Protein AF-0000000067897313 (afdb_homodimer)

Radius of gyration: 26.2 Å; Cα contacts (8 Å, |Δi|>4): 490; chains: 2; bounding box: 86×89×67 Å

pLDDT: mean 80.86, std 19.52, range [28.66, 98.62]

InterPro domains:
  IPR010345 Interleukin-17 family [PF06083] (48-126)
  IPR020440 Interleukin-17, chordata [PR01932] (50-62)
  IPR020440 Interleukin-17, chordata [PR01932] (69-78)
  IPR020440 Interleukin-17, chordata [PR01932] (111-125)
  IPR029034 Cystine-knot cytokine [G3DSA:2.10.90.10] (11-133)
  IPR029034 Cystine-knot cytokine [SSF57501] (34-128)

Solvent-accessible surface area (backbone atoms only — not comparable to full-atom values): 15482 Å² total; per-residue (Å²): 135,84,78,74,78,75,74,74,73,70,74,73,73,74,54,72,59,56,95,61,72,70,71,79,77,56,48,78,51,86,62,70,54,75,61,58,52,48,52,53,50,51,55,49,25,71,34,26,33,22,30,45,44,76,42,79,49,74,40,90,50,30,39,73,35,68,42,74,28,38,39,58,69,44,70,40,16,38,42,88,84,70,43,81,34,86,69,30,34,29,43,73,41,64,46,78,32,52,33,40,35,59,42,72,58,86,72,38,84,39,76,43,41,32,49,42,81,39,28,70,40,30,24,35,24,47,68,84,78,68,77,69,78,122,135,84,79,75,78,75,76,74,74,71,74,74,73,75,51,72,59,57,95,61,73,72,70,77,77,56,49,78,50,85,63,71,56,74,61,57,52,46,52,53,50,52,54,48,25,74,34,26,32,21,32,43,45,76,43,80,49,72,40,92,50,31,40,74,35,67,43,73,29,39,38,58,69,44,68,41,16,38,41,88,84,70,45,80,35,87,68,30,35,29,44,72,39,64,45,78,33,52,33,40,34,58,43,72,58,87,72,39,84,39,76,44,42,32,46,45,81,39,30,70,39,29,24,35,24,48,69,83,78,68,75,68,79,123

Foldseek 3Di:
DPPPPPPPPPPPPCLPPPLCPDDPDDDDDPDDDPVVVVVVLQVVLVQFQFHWDWDWDADSQKVVRTDTATDGPDQFGADPVGHTDPQKGKDFDKDKDWMWGWDDDDSDIDIDIDIDIGTDHIDIDGDDPPPPPD/DPPPPPPPPPPPPCLPPPLCVDDPDDDDDPDDDPVVVVVVLQVVLVQFQFHWDWDWDADSQKVVRTDTATDGPDQFGADPVGHTDPQKGKDFDKDKDWMWGWDDDDSDIDIDIDIDIGTDHIDIDGDDCPPPPD

Structure (mmCIF, N/CA/C/O backbone):
data_AF-0000000067897313-model_v1
#
loop_
_entity.id
_entity.type
_entity.pdbx_description
1 polymer Interleukin-17A-like
#
loop_
_atom_site.group_PDB
_atom_site.id
_atom_site.type_symbol
_atom_site.label_atom_id
_atom_site.label_alt_id
_atom_site.label_comp_id
_atom_site.label_asym_id
_atom_site.label_entity_id
_atom_site.label_seq_id
_atom_site.pdbx_PDB_ins_code
_atom_site.Cartn_x
_atom_site.Cartn_y
_atom_site.Cartn_z
_atom_site.occupancy
_atom_site.B_iso_or_equiv
_atom_site.auth_seq_id
_atom_site.auth_comp_id
_atom_site.auth_asym_id
_atom_site.auth_atom_id
_atom_site.pdbx_PDB_model_num
ATOM 1 N N . MET A 1 1 ? -47.469 51.688 16.516 1 30.09 1 MET A N 1
ATOM 2 C CA . MET A 1 1 ? -46.031 51.531 16.641 1 30.09 1 MET A CA 1
ATOM 3 C C . MET A 1 1 ? -45.562 50.25 15.961 1 30.09 1 MET A C 1
ATOM 5 O O . MET A 1 1 ? -45.906 49.156 16.406 1 30.09 1 MET A O 1
ATOM 9 N N . LEU A 1 2 ? -45.406 50.312 14.609 1 37.12 2 LEU A N 1
ATOM 10 C CA . LEU A 1 2 ? -45.094 49.219 13.711 1 37.12 2 LEU A CA 1
ATOM 11 C C . LEU A 1 2 ? -43.656 48.719 13.977 1 37.12 2 LEU A C 1
ATOM 13 O O . LEU A 1 2 ? -42.719 49.469 13.883 1 37.12 2 LEU A O 1
ATOM 17 N N . ILE A 1 3 ? 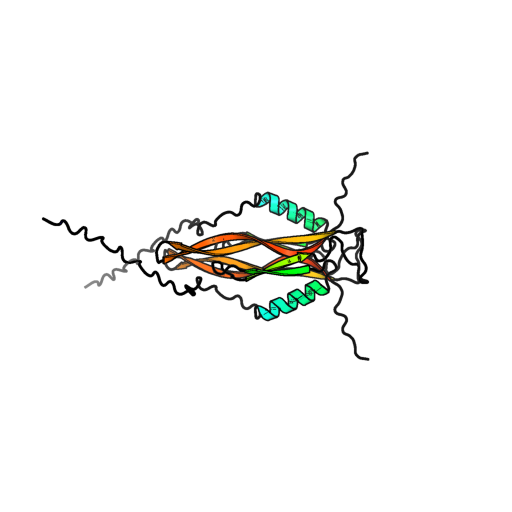-43.5 47.688 14.828 1 44.38 3 ILE A N 1
ATOM 18 C CA . ILE A 1 3 ? -42.219 47.031 15.109 1 44.38 3 ILE A CA 1
ATOM 19 C C . ILE A 1 3 ? -41.688 46.406 13.828 1 44.38 3 ILE A C 1
ATOM 21 O O . ILE A 1 3 ? -42.344 45.594 13.195 1 44.38 3 ILE A O 1
ATOM 25 N N . ALA A 1 4 ? -40.969 47.188 13.016 1 45.22 4 ALA A N 1
ATOM 26 C CA . ALA A 1 4 ? -40.25 46.594 11.898 1 45.22 4 ALA A CA 1
ATOM 27 C C . ALA A 1 4 ? -39.219 45.594 12.391 1 45.22 4 ALA A C 1
ATOM 29 O O . ALA A 1 4 ? -38.312 45.906 13.188 1 45.22 4 ALA A O 1
ATOM 30 N N . SER A 1 5 ? -39.625 44.312 12.484 1 44.78 5 SER A N 1
ATOM 31 C CA . SER A 1 5 ? -38.688 43.219 12.703 1 44.78 5 SER A CA 1
ATOM 32 C C . SER A 1 5 ? -37.562 43.219 11.656 1 44.78 5 SER A C 1
ATOM 34 O O . SER A 1 5 ? -37.844 43.125 10.461 1 44.78 5 SER A O 1
ATOM 36 N N . ALA A 1 6 ? -36.531 44.062 11.859 1 49.62 6 ALA A N 1
ATOM 37 C CA . ALA A 1 6 ? -35.312 43.938 11.031 1 49.62 6 ALA A CA 1
ATOM 38 C C . ALA A 1 6 ? -34.75 42.531 11.086 1 49.62 6 ALA A C 1
ATOM 40 O O . ALA A 1 6 ? -34.281 42.094 12.141 1 49.62 6 ALA A O 1
ATOM 41 N N . HIS A 1 7 ? -35.281 41.625 10.258 1 46.25 7 HIS A N 1
ATOM 42 C CA . HIS A 1 7 ? -34.562 40.375 10.086 1 46.25 7 HIS A CA 1
ATOM 43 C C . HIS A 1 7 ? -33.094 40.656 9.727 1 46.25 7 HIS A C 1
ATOM 45 O O . HIS A 1 7 ? -32.812 41.344 8.75 1 46.25 7 HIS A O 1
ATOM 51 N N . ALA A 1 8 ? -32.219 40.688 10.641 1 47.44 8 ALA A N 1
ATOM 52 C CA . ALA A 1 8 ? -30.781 40.688 10.375 1 47.44 8 ALA A CA 1
ATOM 53 C C . ALA A 1 8 ? -30.406 39.594 9.391 1 47.44 8 ALA A C 1
ATOM 55 O O . ALA A 1 8 ? -30.719 38.406 9.602 1 47.44 8 ALA A O 1
ATOM 56 N N . HIS A 1 9 ? -30.406 39.906 8.094 1 45.84 9 HIS A N 1
ATOM 57 C CA . HIS A 1 9 ? -29.797 38.969 7.145 1 45.84 9 HIS A CA 1
ATOM 58 C C . HIS A 1 9 ? -28.438 38.469 7.652 1 45.84 9 HIS A C 1
ATOM 60 O O . HIS A 1 9 ? -27.547 39.281 7.941 1 45.84 9 HIS A O 1
ATOM 66 N N . VAL A 1 10 ? -28.359 37.469 8.414 1 50.81 10 VAL A N 1
ATOM 67 C CA . VAL A 1 10 ? -27.062 36.812 8.609 1 50.81 10 VAL A CA 1
ATOM 68 C C . VAL A 1 10 ? -26.328 36.719 7.281 1 50.81 10 VAL A C 1
ATOM 70 O O . VAL A 1 10 ? -26.844 36.156 6.309 1 50.81 10 VAL A O 1
ATOM 73 N N . PRO A 1 11 ? -25.422 37.625 6.934 1 46.81 11 PRO A N 1
ATOM 74 C CA . PRO A 1 11 ? -24.672 37.469 5.688 1 46.81 11 PRO A CA 1
ATOM 75 C C . PRO A 1 11 ? -24.281 36 5.422 1 46.81 11 PRO A C 1
ATOM 77 O O . PRO A 1 11 ? -23.891 35.281 6.348 1 46.81 11 PRO A O 1
ATOM 80 N N . HIS A 1 12 ? -25 35.281 4.598 1 49.94 12 HIS A N 1
ATOM 81 C CA . HIS A 1 12 ? -24.438 34.062 4.059 1 49.94 12 HIS A CA 1
ATOM 82 C C . HIS A 1 12 ? -22.953 34.219 3.773 1 49.94 12 HIS A C 1
ATOM 84 O O . HIS A 1 12 ? -22.547 35.031 2.957 1 49.94 12 HIS A O 1
ATOM 90 N N . ARG A 1 13 ? -22.172 34.188 4.758 1 51.53 13 ARG A N 1
ATOM 91 C CA . ARG A 1 13 ? -20.734 34.219 4.453 1 51.53 13 ARG A CA 1
ATOM 92 C C . ARG A 1 13 ? -20.422 33.312 3.275 1 51.53 13 ARG A C 1
ATOM 94 O O . ARG A 1 13 ? -20.719 32.094 3.314 1 51.53 13 ARG A O 1
ATOM 101 N N . ASP A 1 14 ? -20.625 33.719 1.999 1 54.53 14 ASP A N 1
ATOM 102 C CA . ASP A 1 14 ? -20.172 33.031 0.792 1 54.53 14 ASP A CA 1
ATOM 103 C C . ASP A 1 14 ? -18.781 32.438 0.993 1 54.53 14 ASP A C 1
ATOM 105 O O . ASP A 1 14 ? -17.766 33.156 0.898 1 54.53 14 ASP A O 1
ATOM 109 N N . CYS A 1 15 ? -18.766 31.531 1.824 1 63.56 15 CYS A N 1
ATOM 110 C CA . CYS A 1 15 ? -17.453 30.891 1.973 1 63.56 15 CYS A CA 1
ATOM 111 C C . CYS A 1 15 ? -16.906 30.453 0.622 1 63.56 15 CYS A C 1
ATOM 113 O O . CYS A 1 15 ? -17.484 29.562 -0.025 1 63.56 15 CYS A O 1
ATOM 115 N N . LYS A 1 16 ? -16.781 31.297 -0.349 1 55.66 16 LYS A N 1
ATOM 116 C CA . LYS A 1 16 ? -16.25 30.812 -1.615 1 55.66 16 LYS A CA 1
ATOM 117 C C . LYS A 1 16 ? -14.945 30.047 -1.399 1 55.66 16 LYS A C 1
ATOM 119 O O . LYS A 1 16 ? -13.891 30.656 -1.194 1 55.66 16 LYS A O 1
ATOM 124 N N . LEU A 1 17 ? -15.047 28.938 -0.656 1 55.22 17 LEU A N 1
ATOM 125 C CA . LEU A 1 17 ? -13.797 28.203 -0.75 1 55.22 17 LEU A CA 1
ATOM 126 C C . LEU A 1 17 ? -13.445 27.906 -2.205 1 55.22 17 LEU A C 1
ATOM 128 O O . LEU A 1 17 ? -14.305 27.484 -2.982 1 55.22 17 LEU A O 1
ATOM 132 N N . PRO A 1 18 ? -12.461 28.406 -2.729 1 46.75 18 PRO A N 1
ATOM 133 C CA . PRO A 1 18 ? -12.18 27.922 -4.082 1 46.75 18 PRO A CA 1
ATOM 134 C C . PRO A 1 18 ? -12.203 26.406 -4.172 1 46.75 18 PRO A C 1
ATOM 136 O O . PRO A 1 18 ? -11.859 25.719 -3.205 1 46.75 18 PRO A O 1
ATOM 139 N N . LEU A 1 19 ? -13.203 25.828 -4.863 1 49.59 19 LEU A N 1
ATOM 140 C CA . LEU A 1 19 ? -13.18 24.406 -5.203 1 49.59 19 LEU A CA 1
ATOM 141 C C . LEU A 1 19 ? -11.773 23.828 -5.039 1 49.59 19 LEU A C 1
ATOM 143 O O . LEU A 1 19 ? -11.609 22.625 -4.871 1 49.59 19 LEU A O 1
ATOM 147 N N . ASP A 1 20 ? -10.875 24.766 -5.234 1 48 20 ASP A N 1
ATOM 148 C CA . ASP A 1 20 ? -9.484 24.328 -5.266 1 48 20 ASP A CA 1
ATOM 149 C C . ASP A 1 20 ? -8.836 24.453 -3.889 1 48 20 ASP A C 1
ATOM 151 O O . ASP A 1 20 ? -7.617 24.578 -3.779 1 48 20 ASP A O 1
ATOM 155 N N . ALA A 1 21 ? -9.531 24.828 -2.801 1 57.78 21 ALA A N 1
ATOM 156 C CA . ALA A 1 21 ? -8.727 24.906 -1.585 1 57.78 21 ALA A CA 1
ATOM 157 C C . ALA A 1 21 ? -7.781 23.703 -1.476 1 57.78 21 ALA A C 1
ATOM 159 O O . ALA A 1 21 ? -8.219 22.562 -1.479 1 57.78 21 ALA A O 1
ATOM 160 N N . ASP A 1 22 ? -6.449 23.875 -1.958 1 71.38 22 ASP A N 1
ATOM 161 C CA . ASP A 1 22 ? -5.371 22.953 -2.311 1 71.38 22 ASP A CA 1
ATOM 162 C C . ASP A 1 22 ? -4.879 22.188 -1.084 1 71.38 22 ASP A C 1
ATOM 164 O O . ASP A 1 22 ? -4.91 22.719 0.033 1 71.38 22 ASP A O 1
ATOM 168 N N . PHE A 1 23 ? -4.973 20.922 -0.993 1 81.19 23 PHE A N 1
ATOM 169 C CA . PHE A 1 23 ? -4.254 20.094 -0.036 1 81.19 23 PHE A CA 1
ATOM 170 C C . PHE A 1 23 ? -2.824 20.594 0.148 1 81.19 23 PHE A C 1
ATOM 172 O O . PHE A 1 23 ? -2.252 21.203 -0.757 1 81.19 23 PHE A O 1
ATOM 179 N N . PRO A 1 24 ? -2.426 20.5 1.445 1 80.38 24 PRO A N 1
ATOM 180 C CA . PRO A 1 24 ? -1.021 20.875 1.636 1 80.38 24 PRO A CA 1
ATOM 181 C C . PRO A 1 24 ? -0.097 20.25 0.596 1 80.38 24 PRO A C 1
ATOM 183 O O . PRO A 1 24 ? -0.403 19.172 0.058 1 80.38 24 PRO A O 1
ATOM 186 N N . PRO A 1 25 ? 0.941 21.047 0.273 1 77.5 25 PRO A N 1
ATOM 187 C CA . PRO A 1 25 ? 1.862 20.5 -0.729 1 77.5 25 PRO A CA 1
ATOM 188 C C . PRO A 1 25 ? 2.531 19.203 -0.274 1 77.5 25 PRO A C 1
ATOM 190 O O . PRO A 1 25 ? 2.896 19.062 0.896 1 77.5 25 PRO A O 1
ATOM 193 N N . VAL A 1 26 ? 2.451 18.25 -0.981 1 75.19 26 VAL A N 1
ATOM 194 C CA . VAL A 1 26 ? 3.158 16.984 -0.758 1 75.19 26 VAL A CA 1
ATOM 195 C C . VAL A 1 26 ? 4.504 17.016 -1.48 1 75.19 26 VAL A C 1
ATOM 197 O O . VAL A 1 26 ? 4.594 17.469 -2.621 1 75.19 26 VAL A O 1
ATOM 200 N N . VAL A 1 27 ? 5.473 16.719 -0.748 1 67.88 27 VAL A N 1
ATOM 201 C CA . VAL A 1 27 ? 6.77 16.578 -1.403 1 67.88 27 VAL A CA 1
ATOM 202 C C . VAL A 1 27 ? 6.75 15.375 -2.348 1 67.88 27 VAL A C 1
ATOM 204 O O . VAL A 1 27 ? 6.289 14.297 -1.975 1 67.88 27 VAL A O 1
ATOM 207 N N . LYS A 1 28 ? 6.969 15.695 -3.711 1 60.94 28 LYS A N 1
ATOM 208 C CA . LYS A 1 28 ? 6.883 14.68 -4.754 1 60.94 28 LYS A CA 1
ATOM 209 C C . LYS A 1 28 ? 8.07 13.719 -4.688 1 60.94 28 LYS A C 1
ATOM 211 O O . LYS A 1 28 ? 9.211 14.148 -4.523 1 60.94 28 LYS A O 1
ATOM 216 N N . ALA A 1 29 ? 7.785 12.445 -4.32 1 54.78 29 ALA A N 1
ATOM 217 C CA . ALA A 1 29 ? 8.828 11.445 -4.543 1 54.78 29 ALA A CA 1
ATOM 218 C C . ALA A 1 29 ? 9.156 11.312 -6.027 1 54.78 29 ALA A C 1
ATOM 220 O O . ALA A 1 29 ? 8.297 11.562 -6.883 1 54.78 29 ALA A O 1
ATOM 221 N N . SER A 1 30 ? 10.469 11.305 -6.375 1 53.56 30 SER A N 1
ATOM 222 C CA . SER A 1 30 ? 11.031 11.234 -7.719 1 53.56 30 SER A CA 1
ATOM 223 C C . SER A 1 30 ? 10.438 10.062 -8.5 1 53.56 30 SER A C 1
ATOM 225 O O . SER A 1 30 ? 10.914 9.734 -9.594 1 53.56 30 SER A O 1
ATOM 227 N N . MET A 1 31 ? 9.539 9.359 -7.926 1 50.75 31 MET A N 1
ATOM 228 C CA . MET A 1 31 ? 9.234 8.273 -8.844 1 50.75 31 MET A CA 1
ATOM 229 C C . MET A 1 31 ? 8.602 8.797 -10.125 1 50.75 31 MET A C 1
ATOM 231 O O . MET A 1 31 ? 8.141 9.945 -10.172 1 50.75 31 MET A O 1
ATOM 235 N N . GLY A 1 32 ? 8.672 8.141 -11.211 1 55.62 32 GLY A N 1
ATOM 236 C CA . GLY A 1 32 ? 8.141 8.461 -12.523 1 55.62 32 GLY A CA 1
ATOM 237 C C . GLY A 1 32 ? 6.762 9.094 -12.461 1 55.62 32 GLY A C 1
ATOM 238 O O . GLY A 1 32 ? 6.18 9.234 -11.383 1 55.62 32 GLY A O 1
ATOM 239 N N . SER A 1 33 ? 6.32 9.57 -13.547 1 63.41 33 SER A N 1
ATOM 240 C CA . SER A 1 33 ? 4.98 10.133 -13.68 1 63.41 33 SER A CA 1
ATOM 241 C C . SER A 1 33 ? 3.916 9.133 -13.234 1 63.41 33 SER A C 1
ATOM 243 O O . SER A 1 33 ? 4.109 7.922 -13.344 1 63.41 33 SER A O 1
ATOM 245 N N . SER A 1 34 ? 2.977 9.57 -12.391 1 69.94 34 SER A N 1
ATOM 246 C CA . SER A 1 34 ? 1.814 8.789 -11.984 1 69.94 34 SER A CA 1
ATOM 247 C C . SER A 1 34 ? 1.314 7.914 -13.133 1 69.94 34 SER A C 1
ATOM 249 O O . SER A 1 34 ? 0.921 6.766 -12.906 1 69.94 34 SER A O 1
ATOM 251 N N . GLY A 1 35 ? 1.605 8.422 -14.289 1 73.31 35 GLY A N 1
ATOM 252 C CA . GLY A 1 35 ? 1.147 7.676 -15.453 1 73.31 35 GLY A CA 1
ATOM 253 C C . GLY A 1 35 ? 2.014 6.473 -15.766 1 73.31 35 GLY A C 1
ATOM 254 O O . GLY A 1 35 ? 1.499 5.391 -16.062 1 73.31 35 GLY A O 1
ATOM 255 N N . GLN A 1 36 ? 3.252 6.695 -15.742 1 76.56 36 GLN A N 1
ATOM 256 C CA . GLN A 1 36 ? 4.184 5.605 -16.031 1 76.56 36 GLN A CA 1
ATOM 257 C C . GLN A 1 36 ? 4.059 4.492 -14.992 1 76.56 36 GLN A C 1
ATOM 259 O O . GLN A 1 36 ? 4.078 3.309 -15.336 1 76.56 36 GLN A O 1
ATOM 264 N N . ILE A 1 37 ? 3.783 4.918 -13.852 1 79.94 37 ILE A N 1
ATOM 265 C CA . ILE A 1 37 ? 3.654 3.943 -12.766 1 79.94 37 ILE A CA 1
ATOM 266 C C . ILE A 1 37 ? 2.393 3.109 -12.977 1 79.94 37 ILE A C 1
ATOM 268 O O . ILE A 1 37 ? 2.408 1.891 -12.781 1 79.94 37 ILE A O 1
ATOM 272 N N . ARG A 1 38 ? 1.476 3.791 -13.453 1 83.19 38 ARG A N 1
ATOM 273 C CA . ARG A 1 38 ? 0.21 3.096 -13.664 1 83.19 38 ARG A CA 1
ATOM 274 C C . ARG A 1 38 ? 0.328 2.076 -14.797 1 83.19 38 ARG A C 1
ATOM 276 O O . ARG A 1 38 ? -0.184 0.96 -14.688 1 83.19 38 ARG A O 1
ATOM 283 N N . SER A 1 39 ? 0.959 2.443 -15.836 1 85.75 39 SER A N 1
ATOM 284 C CA . SER A 1 39 ? 1.13 1.541 -16.969 1 85.75 39 SER A CA 1
ATOM 285 C C . SER A 1 39 ? 1.93 0.303 -16.578 1 85.75 39 SER A C 1
ATOM 287 O O . SER A 1 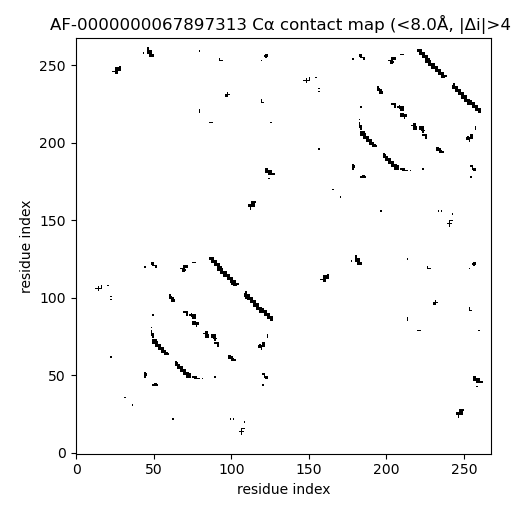39 ? 1.603 -0.811 -16.984 1 85.75 39 SER A O 1
ATOM 289 N N . LEU A 1 40 ? 2.92 0.486 -15.836 1 85.44 40 LEU A N 1
ATOM 290 C CA . LEU A 1 40 ? 3.754 -0.622 -15.383 1 85.44 40 LEU A CA 1
ATOM 291 C C . LEU A 1 40 ? 2.959 -1.569 -14.492 1 85.44 40 LEU A C 1
ATOM 293 O O . LEU A 1 40 ? 3.125 -2.789 -14.57 1 85.44 40 LEU A O 1
ATOM 297 N N . ARG A 1 41 ? 2.064 -0.955 -13.703 1 89.31 41 ARG A N 1
ATOM 298 C CA . ARG A 1 41 ? 1.24 -1.758 -12.805 1 89.31 41 ARG A CA 1
ATOM 299 C C . ARG A 1 41 ? 0.231 -2.592 -13.594 1 89.31 41 ARG A C 1
ATOM 301 O O . ARG A 1 41 ? -0.014 -3.752 -13.258 1 89.31 41 ARG A O 1
ATOM 308 N N . ILE A 1 42 ? -0.245 -1.964 -14.641 1 91.31 42 ILE A N 1
ATOM 309 C CA . ILE A 1 42 ? -1.211 -2.666 -15.484 1 91.31 42 ILE A CA 1
ATOM 310 C C . ILE A 1 42 ? -0.522 -3.82 -16.203 1 91.31 42 ILE A C 1
ATOM 312 O O . ILE A 1 42 ? -1.064 -4.926 -16.281 1 91.31 42 ILE A O 1
ATOM 316 N N . GLU A 1 43 ? 0.627 -3.586 -16.703 1 92.25 43 GLU A N 1
ATOM 317 C CA . GLU A 1 43 ? 1.391 -4.637 -17.359 1 92.25 43 GLU A CA 1
ATOM 318 C C . GLU A 1 43 ? 1.698 -5.785 -16.406 1 92.25 43 GLU A C 1
ATOM 320 O O . GLU A 1 43 ? 1.561 -6.957 -16.766 1 92.25 43 GLU A O 1
ATOM 325 N N . MET A 1 44 ? 2.039 -5.434 -15.25 1 93.94 44 MET A N 1
ATOM 326 C CA . MET A 1 44 ? 2.346 -6.441 -14.242 1 93.94 44 MET A CA 1
ATOM 327 C C . MET A 1 44 ? 1.111 -7.277 -13.914 1 93.94 44 MET A C 1
ATOM 329 O O . MET A 1 44 ? 1.194 -8.5 -13.828 1 93.94 44 MET A O 1
ATOM 333 N N . SER A 1 45 ? 0.002 -6.637 -13.75 1 97.06 45 SER A N 1
ATOM 334 C CA . SER A 1 45 ? -1.249 -7.32 -13.43 1 97.06 45 SER A CA 1
ATOM 335 C C . SER A 1 45 ? -1.601 -8.352 -14.5 1 97.06 45 SER A C 1
ATOM 337 O O . SER A 1 45 ? -2.012 -9.469 -14.18 1 97.06 45 SER A O 1
ATOM 339 N N . ASN A 1 46 ? -1.346 -7.996 -15.758 1 95.19 46 ASN A N 1
ATOM 340 C CA . ASN A 1 46 ? -1.745 -8.859 -16.859 1 95.19 46 ASN A CA 1
ATOM 341 C C . ASN A 1 46 ? -0.84 -10.086 -16.969 1 95.19 46 ASN A C 1
ATOM 343 O O . ASN A 1 46 ? -1.23 -11.102 -17.547 1 95.19 46 ASN A O 1
ATOM 347 N N . ARG A 1 47 ? 0.271 -9.984 -16.469 1 96.75 47 ARG A N 1
ATOM 348 C CA . ARG A 1 47 ? 1.218 -11.094 -16.531 1 96.75 47 ARG A CA 1
ATOM 349 C C . ARG A 1 47 ? 1.129 -11.953 -15.281 1 96.75 47 ARG A C 1
ATOM 351 O O . ARG A 1 47 ? 1.69 -13.055 -15.242 1 96.75 47 ARG A O 1
ATOM 358 N N . SER A 1 48 ? 0.497 -11.516 -14.25 1 98.19 48 SER A N 1
ATOM 359 C CA . SER A 1 48 ?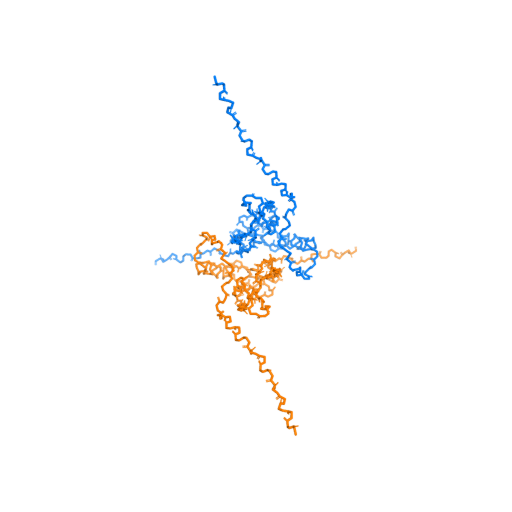 0.414 -12.219 -12.969 1 98.19 48 SER A CA 1
ATOM 360 C C . SER A 1 48 ? -0.397 -13.5 -13.094 1 98.19 48 SER A C 1
ATOM 362 O O . SER A 1 48 ? -1.337 -13.57 -13.891 1 98.19 48 SER A O 1
ATOM 364 N N . LEU A 1 49 ? -0.101 -14.484 -12.305 1 98.12 49 LEU A N 1
ATOM 365 C CA . LEU A 1 49 ? -0.926 -15.688 -12.195 1 98.12 49 LEU A CA 1
ATOM 366 C C . LEU A 1 49 ? -2.234 -15.383 -11.477 1 98.12 49 LEU A C 1
ATOM 368 O O . LEU A 1 49 ? -3.168 -16.188 -11.508 1 98.12 49 LEU A O 1
ATOM 372 N N . SER A 1 50 ? -2.281 -14.266 -10.805 1 98.38 50 SER A N 1
ATOM 373 C CA . SER A 1 50 ? -3.467 -13.719 -10.156 1 98.38 50 SER A CA 1
ATOM 374 C C . SER A 1 50 ? -3.77 -12.312 -10.656 1 98.38 50 SER A C 1
ATOM 376 O O . SER A 1 50 ? -3.645 -11.336 -9.906 1 98.38 50 SER A O 1
ATOM 378 N N . PRO A 1 51 ? -4.188 -12.219 -11.93 1 98.38 51 PRO A N 1
ATOM 379 C CA . PRO A 1 51 ? -4.41 -10.883 -12.484 1 98.38 51 PRO A CA 1
ATOM 380 C C . PRO A 1 51 ? -5.473 -10.094 -11.719 1 98.38 51 PRO A C 1
ATOM 382 O O . PRO A 1 51 ? -6.324 -10.688 -11.055 1 98.38 51 PRO A O 1
ATOM 385 N N . TRP A 1 52 ? -5.355 -8.758 -11.805 1 98.38 52 TRP A N 1
ATOM 386 C CA . TRP A 1 52 ? -6.332 -7.895 -11.148 1 98.38 52 TRP A CA 1
ATOM 387 C C . TRP A 1 52 ? -6.711 -6.719 -12.039 1 98.38 52 TRP A C 1
ATOM 389 O O . TRP A 1 52 ? -6.016 -6.426 -13.016 1 98.38 52 TRP A O 1
ATOM 399 N N . ASP A 1 53 ? -7.793 -6.148 -11.766 1 97.69 53 ASP A N 1
ATOM 400 C CA . ASP A 1 53 ? -8.266 -4.926 -12.414 1 97.69 53 ASP A CA 1
ATOM 401 C C . ASP A 1 53 ? -8.344 -3.775 -11.414 1 97.69 53 ASP A C 1
ATOM 403 O O . ASP A 1 53 ? -8.523 -3.996 -10.219 1 97.69 53 ASP A O 1
ATOM 407 N N . TYR A 1 54 ? -8.156 -2.547 -11.953 1 95.62 54 TYR A N 1
ATOM 408 C CA . TYR A 1 54 ? -8.219 -1.387 -11.07 1 95.62 54 TYR A CA 1
ATOM 409 C C . TYR A 1 54 ? -9.594 -0.732 -11.117 1 95.62 54 TYR A C 1
ATOM 411 O O . TYR A 1 54 ? -10.195 -0.62 -12.188 1 95.62 54 TYR A O 1
ATOM 419 N N . ILE A 1 55 ? -9.977 -0.388 -9.945 1 95.88 55 ILE A N 1
ATOM 420 C CA . ILE A 1 55 ? -11.148 0.468 -9.781 1 95.88 55 ILE A CA 1
ATOM 421 C C . ILE A 1 55 ? -10.727 1.807 -9.18 1 95.88 55 ILE A C 1
ATOM 423 O O . ILE A 1 55 ? -9.93 1.85 -8.242 1 95.88 55 ILE A O 1
ATOM 427 N N . ASN A 1 56 ? -11.25 2.846 -9.727 1 93.81 56 ASN A N 1
ATOM 428 C CA . ASN A 1 56 ? -10.93 4.176 -9.211 1 93.81 56 ASN A CA 1
ATOM 429 C C . ASN A 1 56 ? -11.828 4.551 -8.039 1 93.81 56 ASN A C 1
ATOM 431 O O . ASN A 1 56 ? -13.047 4.594 -8.172 1 93.81 56 ASN A O 1
ATOM 435 N N . ASP A 1 57 ? -11.266 4.699 -6.938 1 94.75 57 ASP A N 1
ATOM 436 C CA . ASP A 1 57 ? -11.945 5.297 -5.789 1 94.75 57 ASP A CA 1
ATOM 437 C C . ASP A 1 57 ? -11.68 6.801 -5.719 1 94.75 57 ASP A C 1
ATOM 439 O O . ASP A 1 57 ? -10.633 7.23 -5.242 1 94.75 57 ASP A O 1
ATOM 443 N N . GLU A 1 58 ? -12.68 7.625 -6.125 1 94.88 58 GLU A N 1
ATOM 444 C CA . GLU A 1 58 ? -12.492 9.07 -6.23 1 94.88 58 GLU A CA 1
ATOM 445 C C . GLU A 1 58 ? -13.219 9.805 -5.102 1 94.88 58 GLU A C 1
ATOM 447 O O . GLU A 1 58 ? -14.367 9.492 -4.793 1 94.88 58 GLU A O 1
ATOM 452 N N . ASP A 1 59 ? -12.594 10.672 -4.496 1 94.25 59 ASP A N 1
ATOM 453 C CA . ASP A 1 59 ? -13.102 11.555 -3.459 1 94.25 59 ASP A CA 1
ATOM 454 C C . ASP A 1 59 ? -12.414 12.922 -3.516 1 94.25 59 ASP A C 1
ATOM 456 O O . ASP A 1 59 ? -11.242 13.039 -3.154 1 94.25 59 ASP A O 1
ATOM 460 N N . ASN A 1 60 ? -13.094 13.914 -3.902 1 91.69 60 ASN A N 1
ATOM 461 C CA . ASN A 1 60 ? -12.508 15.234 -4.113 1 91.69 60 ASN A CA 1
ATOM 462 C C . ASN A 1 60 ? -12.125 15.898 -2.791 1 91.69 60 ASN A C 1
ATOM 464 O O . ASN A 1 60 ? -11.414 16.906 -2.779 1 91.69 60 ASN A O 1
ATOM 468 N N . ASN A 1 61 ? -12.602 15.375 -1.724 1 91 61 ASN A N 1
ATOM 469 C CA . ASN A 1 61 ? -12.258 15.93 -0.419 1 91 61 ASN A CA 1
ATOM 470 C C . ASN A 1 61 ? -11.133 15.148 0.245 1 91 61 ASN A C 1
ATOM 472 O O . ASN A 1 61 ? -10.875 15.305 1.44 1 91 61 ASN A O 1
ATOM 476 N N . ARG A 1 62 ? -10.516 14.359 -0.586 1 92.31 62 ARG A N 1
ATOM 477 C CA . ARG A 1 62 ? -9.445 13.516 -0.068 1 92.31 62 ARG A CA 1
ATOM 478 C C . ARG A 1 62 ? -8.18 13.672 -0.906 1 92.31 62 ARG A C 1
ATOM 480 O O . ARG A 1 62 ? -8.25 13.891 -2.117 1 92.31 62 ARG A O 1
ATOM 487 N N . TYR A 1 63 ? -7.062 13.602 -0.27 1 90.62 63 TYR A N 1
ATOM 488 C CA . TYR A 1 63 ? -5.789 13.461 -0.967 1 90.62 63 TYR A CA 1
ATOM 489 C C . TYR A 1 63 ? -5.117 12.141 -0.619 1 90.62 63 TYR A C 1
ATOM 491 O O . TYR A 1 63 ? -4.922 11.828 0.558 1 90.62 63 TYR A O 1
ATOM 499 N N . PRO A 1 64 ? -4.527 11.5 -1.586 1 91.25 64 PRO A N 1
ATOM 500 C CA . PRO A 1 64 ? -4.797 11.727 -3.008 1 91.25 64 PRO A CA 1
ATOM 501 C C . PRO A 1 64 ? -6.281 11.609 -3.352 1 91.25 64 PRO A C 1
ATOM 503 O O . PRO A 1 64 ? -7.004 10.828 -2.727 1 91.25 64 PRO A O 1
ATOM 506 N N . SER A 1 65 ? -6.719 12.242 -4.344 1 92.44 65 SER A N 1
ATOM 507 C CA . SER A 1 65 ? -8.141 12.266 -4.68 1 92.44 65 SER A CA 1
ATOM 508 C C . SER A 1 65 ? -8.555 11 -5.422 1 92.44 65 SER A C 1
ATOM 510 O O . SER A 1 65 ? -9.727 10.625 -5.418 1 92.44 65 SER A O 1
ATOM 512 N N . ILE A 1 66 ? -7.641 10.398 -6.137 1 92.69 66 ILE A N 1
ATOM 513 C CA . ILE A 1 66 ? -7.906 9.133 -6.82 1 92.69 66 ILE A CA 1
ATOM 514 C C . ILE A 1 66 ? -7.012 8.039 -6.242 1 92.69 66 ILE A C 1
ATOM 516 O O . ILE A 1 66 ? -5.789 8.188 -6.188 1 92.69 66 ILE A O 1
ATOM 520 N N . ILE A 1 67 ? -7.609 7.039 -5.719 1 93.5 67 ILE A N 1
ATOM 521 C CA . ILE A 1 67 ? -6.902 5.84 -5.281 1 93.5 67 ILE A CA 1
ATOM 522 C C . ILE A 1 67 ? -7.281 4.66 -6.172 1 93.5 67 ILE A C 1
ATOM 524 O O . ILE A 1 67 ? -8.461 4.344 -6.324 1 93.5 67 ILE A O 1
ATOM 528 N N . TYR A 1 68 ? -6.277 4.094 -6.781 1 93.75 68 TYR A N 1
ATOM 529 C CA . TYR A 1 68 ? -6.5 2.908 -7.602 1 93.75 68 TYR A CA 1
ATOM 530 C C . TYR A 1 68 ? -6.523 1.649 -6.742 1 93.75 68 TYR A C 1
ATOM 532 O O . TYR A 1 68 ? -5.508 1.28 -6.145 1 93.75 68 TYR A O 1
ATOM 540 N N . GLU A 1 69 ? -7.633 1.054 -6.688 1 96.25 69 GLU A N 1
ATOM 541 C CA . GLU A 1 69 ? -7.789 -0.175 -5.918 1 96.25 69 GLU A CA 1
ATOM 542 C C . GLU A 1 69 ? -7.82 -1.399 -6.828 1 96.25 69 GLU A C 1
ATOM 544 O O . GLU A 1 69 ? -8.539 -1.415 -7.828 1 96.25 69 GLU A O 1
ATOM 549 N N . ALA A 1 70 ? -7.066 -2.361 -6.445 1 97.88 70 ALA A N 1
ATOM 550 C CA . ALA A 1 70 ? -7.027 -3.604 -7.215 1 97.88 70 ALA A CA 1
ATOM 551 C C . ALA A 1 70 ? -8.188 -4.523 -6.832 1 97.88 70 ALA A C 1
ATOM 553 O O . ALA A 1 70 ? -8.57 -4.59 -5.66 1 97.88 70 ALA A O 1
ATOM 554 N N . LYS A 1 71 ? -8.75 -5.199 -7.812 1 98.44 71 LYS A N 1
ATOM 555 C CA . LYS A 1 71 ? -9.695 -6.301 -7.641 1 98.44 71 LYS A CA 1
ATOM 556 C C . LYS A 1 71 ? -9.211 -7.559 -8.352 1 98.44 71 LYS A C 1
ATOM 558 O O . LYS A 1 71 ? -8.992 -7.547 -9.57 1 98.44 71 LYS A O 1
ATOM 563 N N . CYS A 1 72 ? -9.078 -8.602 -7.535 1 98.56 72 CYS A N 1
ATOM 564 C CA . CYS A 1 72 ? -8.633 -9.844 -8.164 1 98.56 72 CYS A CA 1
ATOM 565 C C . CYS A 1 72 ? -9.625 -10.297 -9.227 1 98.56 72 CYS A C 1
ATOM 567 O O . CYS A 1 72 ? -10.82 -10.406 -8.961 1 98.56 72 CYS A O 1
ATOM 569 N N . ARG A 1 73 ? -9.141 -10.594 -10.375 1 98.06 73 ARG A N 1
ATOM 570 C CA . ARG A 1 73 ? -9.992 -10.883 -11.531 1 98.06 73 ARG A CA 1
ATOM 571 C C . ARG A 1 73 ? -10.711 -12.211 -11.359 1 98.06 73 ARG A C 1
ATOM 573 O O . ARG A 1 73 ? -11.859 -12.359 -11.773 1 98.06 73 ARG A O 1
ATOM 580 N N . HIS A 1 74 ? -10.07 -13.211 -10.742 1 97.38 74 HIS A N 1
ATOM 581 C CA . HIS A 1 74 ? -10.602 -14.555 -10.547 1 97.38 74 HIS A CA 1
ATOM 582 C C . HIS A 1 74 ? -10.516 -14.977 -9.086 1 97.38 74 HIS A C 1
ATOM 584 O O . HIS A 1 74 ? -9.734 -14.406 -8.312 1 97.38 74 HIS A O 1
ATOM 590 N N . ALA A 1 75 ? -11.328 -15.977 -8.727 1 96.81 75 ALA A N 1
ATOM 591 C CA . ALA A 1 75 ? -11.227 -16.578 -7.398 1 96.81 75 ALA A CA 1
ATOM 592 C C . ALA A 1 75 ? -10.023 -17.5 -7.309 1 96.81 75 ALA A C 1
ATOM 594 O O . ALA A 1 75 ? -9.453 -17.688 -6.23 1 96.81 75 ALA A O 1
ATOM 595 N N . GLY A 1 76 ? -9.688 -18.047 -8.531 1 97.06 76 GLY A N 1
ATOM 596 C CA . GLY A 1 76 ? -8.523 -18.906 -8.641 1 97.06 76 GLY A CA 1
ATOM 597 C C . GLY A 1 76 ? -7.359 -18.266 -9.359 1 97.06 76 GLY A C 1
ATOM 598 O O . GLY A 1 76 ? -7.355 -17.047 -9.586 1 97.06 76 GLY A O 1
ATOM 599 N N . CYS A 1 77 ? -6.363 -19.078 -9.562 1 98.06 77 CYS A N 1
ATOM 600 C CA . CYS A 1 77 ? -5.152 -18.578 -10.195 1 98.06 77 CYS A CA 1
ATOM 601 C C . CYS A 1 77 ? -4.883 -19.297 -11.508 1 98.06 77 CYS A C 1
ATOM 603 O O . CYS A 1 77 ? -5.426 -20.375 -11.75 1 98.06 77 CYS A O 1
ATOM 605 N N . LEU A 1 78 ? -4.09 -18.609 -12.273 1 96.19 78 LEU A N 1
ATOM 606 C CA . LEU A 1 78 ? -3.617 -19.203 -13.516 1 96.19 78 LEU A CA 1
ATOM 607 C C . LEU A 1 78 ? -2.309 -19.953 -13.305 1 96.19 78 LEU A C 1
ATOM 609 O O . LEU A 1 78 ? -1.591 -19.703 -12.336 1 96.19 78 LEU A O 1
ATOM 613 N N . ASP A 1 79 ? -2.078 -20.859 -14.203 1 91.5 79 ASP A N 1
ATOM 614 C CA . ASP A 1 79 ? -0.755 -21.469 -14.227 1 91.5 79 ASP A CA 1
ATOM 615 C C . ASP A 1 79 ? 0.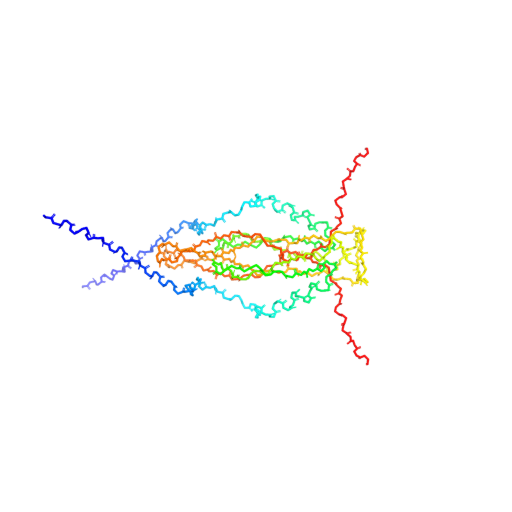127 -20.828 -15.297 1 91.5 79 ASP A C 1
ATOM 617 O O . ASP A 1 79 ? -0.261 -19.844 -15.922 1 91.5 79 ASP A O 1
ATOM 621 N N . SER A 1 80 ? 1.413 -21.328 -15.414 1 89.88 80 SER A N 1
ATOM 622 C CA . SER A 1 80 ? 2.387 -20.734 -16.328 1 89.88 80 SER A CA 1
ATOM 623 C C . SER A 1 80 ? 1.927 -20.828 -17.766 1 89.88 80 SER A C 1
ATOM 625 O O . SER A 1 80 ? 2.436 -20.109 -18.641 1 89.88 80 SER A O 1
ATOM 627 N N . GLN A 1 81 ? 0.976 -21.656 -18.031 1 88.75 81 GLN A N 1
ATOM 628 C CA . GLN A 1 81 ? 0.467 -21.844 -19.375 1 88.75 81 GLN A CA 1
ATOM 629 C C . GLN A 1 81 ? -0.782 -21 -19.625 1 88.75 81 GLN A C 1
ATOM 631 O O . GLN A 1 81 ? -1.296 -20.938 -20.734 1 88.75 81 GLN A O 1
ATOM 636 N N . GLY A 1 82 ? -1.284 -20.375 -18.594 1 90.38 82 GLY A N 1
ATOM 637 C CA . GLY A 1 82 ? -2.453 -19.516 -18.734 1 90.38 82 GLY A CA 1
ATOM 638 C C . GLY A 1 82 ? -3.752 -20.234 -18.406 1 90.38 82 GLY A C 1
ATOM 639 O O . GLY A 1 82 ? -4.836 -19.688 -18.625 1 90.38 82 GLY A O 1
ATOM 640 N N . ASN A 1 83 ? -3.637 -21.469 -17.844 1 93 83 ASN A N 1
ATOM 641 C CA . ASN A 1 83 ? -4.832 -22.203 -17.453 1 93 83 ASN A CA 1
ATOM 642 C C . ASN A 1 83 ? -5.164 -22.031 -15.984 1 93 83 ASN A C 1
ATOM 644 O O . ASN A 1 83 ? -4.266 -21.859 -15.156 1 93 83 ASN A O 1
ATOM 648 N N . MET A 1 84 ? -6.453 -22.188 -15.688 1 94.88 84 MET A N 1
ATOM 649 C CA . MET A 1 84 ? -6.887 -22.094 -14.297 1 94.88 84 MET A CA 1
ATOM 650 C C . MET A 1 84 ? -6.379 -23.281 -13.484 1 94.88 84 MET A C 1
ATOM 652 O O . MET A 1 84 ? -6.5 -24.422 -13.922 1 94.88 84 MET A O 1
ATOM 656 N N . ASP A 1 85 ? -5.758 -22.984 -12.391 1 92.25 85 ASP A N 1
ATOM 657 C CA . ASP A 1 85 ? -5.336 -24 -11.438 1 92.25 85 ASP A CA 1
ATOM 658 C C . ASP A 1 85 ? -6.273 -24.047 -10.234 1 92.25 85 ASP A C 1
ATOM 660 O O . ASP A 1 85 ? -6.266 -23.141 -9.398 1 92.25 85 ASP A O 1
ATOM 664 N N . PRO A 1 86 ? -6.988 -25.047 -10.047 1 90.25 86 PRO A N 1
ATOM 665 C CA . PRO A 1 86 ? -7.996 -25.109 -8.984 1 90.25 86 PRO A CA 1
ATOM 666 C C . PRO A 1 86 ? -7.383 -25.344 -7.605 1 90.25 86 PRO A C 1
ATOM 668 O O . PRO A 1 86 ? -8.094 -25.297 -6.598 1 90.25 86 PRO A O 1
ATOM 671 N N . ARG A 1 87 ? -6.168 -25.625 -7.5 1 93.5 87 ARG A N 1
ATOM 672 C CA . ARG A 1 87 ? -5.543 -25.984 -6.23 1 93.5 87 ARG A CA 1
ATOM 673 C C . ARG A 1 87 ? -5.117 -24.75 -5.457 1 93.5 87 ARG A C 1
ATOM 675 O O . ARG A 1 87 ? -4.727 -24.828 -4.293 1 93.5 87 ARG A O 1
ATOM 682 N N . VAL A 1 88 ? -5.082 -23.578 -6.137 1 96.19 88 VAL A N 1
ATOM 683 C CA . VAL A 1 88 ? -4.633 -22.344 -5.484 1 96.19 88 VAL A CA 1
ATOM 684 C C . VAL A 1 88 ? -5.715 -21.266 -5.602 1 96.19 88 VAL A C 1
ATOM 686 O O . VAL A 1 88 ? -6.574 -21.344 -6.48 1 96.19 88 VAL A O 1
ATOM 689 N N . ASN A 1 89 ? -5.688 -20.359 -4.648 1 97.12 89 ASN A N 1
ATOM 690 C CA . ASN A 1 89 ? -6.672 -19.281 -4.598 1 97.12 89 ASN A CA 1
ATOM 691 C C . ASN A 1 89 ? -6.023 -17.922 -4.824 1 97.12 89 ASN A C 1
ATOM 693 O O . ASN A 1 89 ? -4.891 -17.688 -4.398 1 97.12 89 ASN A O 1
ATOM 697 N N . SER A 1 90 ? -6.738 -17.062 -5.562 1 98.19 90 SER A N 1
ATOM 698 C CA . SER A 1 90 ? -6.34 -15.672 -5.703 1 98.19 90 SER A CA 1
ATOM 699 C C . SER A 1 90 ? -6.887 -14.82 -4.562 1 98.19 90 SER A C 1
ATOM 701 O O . SER A 1 90 ? -8.094 -14.805 -4.316 1 98.19 90 SER A O 1
ATOM 703 N N . ILE A 1 91 ? -5.988 -14.109 -3.854 1 97.94 91 ILE A N 1
ATOM 704 C CA . ILE A 1 91 ? -6.438 -13.289 -2.734 1 97.94 91 ILE A CA 1
ATOM 705 C C . ILE A 1 91 ? -5.816 -11.898 -2.832 1 97.94 91 ILE A C 1
ATOM 707 O O . ILE A 1 91 ? -4.754 -11.727 -3.436 1 97.94 91 ILE A O 1
ATOM 711 N N . PRO A 1 92 ? -6.43 -10.953 -2.301 1 97.88 92 PRO A N 1
ATOM 712 C CA . PRO A 1 92 ? -5.922 -9.578 -2.357 1 97.88 92 PRO A CA 1
ATOM 713 C C . PRO A 1 92 ? -4.742 -9.352 -1.417 1 97.88 92 PRO A C 1
ATOM 715 O O . PRO A 1 92 ? -4.699 -9.914 -0.32 1 97.88 92 PRO A O 1
ATOM 718 N N . ILE A 1 93 ? -3.818 -8.602 -1.853 1 96.94 93 ILE A N 1
ATOM 719 C CA . ILE A 1 93 ? -2.795 -7.992 -1.008 1 96.94 93 ILE A CA 1
ATOM 720 C C . ILE A 1 93 ? -3.191 -6.559 -0.665 1 96.94 93 ILE A C 1
ATOM 722 O O . ILE A 1 93 ? -3.33 -5.719 -1.556 1 96.94 93 ILE A O 1
ATOM 726 N N . SER A 1 94 ? -3.344 -6.312 0.625 1 94.75 94 SER A N 1
ATOM 727 C CA . SER A 1 94 ? -3.85 -5.008 1.042 1 94.75 94 SER A CA 1
ATOM 728 C C . SER A 1 94 ? -2.816 -4.25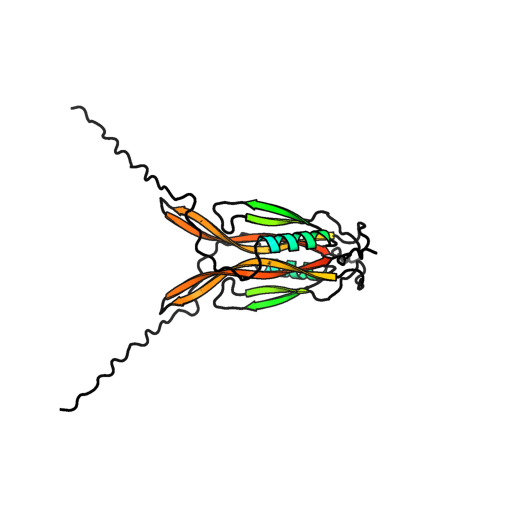4 1.871 1 94.75 94 SER A C 1
ATOM 730 O O . SER A 1 94 ? -1.884 -4.855 2.406 1 94.75 94 SER A O 1
ATOM 732 N N . GLN A 1 95 ? -3.01 -2.939 1.93 1 93.31 95 GLN A N 1
ATOM 733 C CA . GLN A 1 95 ? -2.129 -2.049 2.676 1 93.31 95 GLN A CA 1
ATOM 734 C C . GLN A 1 95 ? -2.902 -0.868 3.258 1 93.31 95 GLN A C 1
ATOM 736 O O . GLN A 1 95 ? -3.742 -0.274 2.58 1 93.31 95 GLN A O 1
ATOM 741 N N . GLU A 1 96 ? -2.566 -0.691 4.523 1 91.62 96 GLU A N 1
ATOM 742 C CA . GLU A 1 96 ? -3.09 0.535 5.117 1 91.62 96 GLU A CA 1
ATOM 743 C C . GLU A 1 96 ? -2.277 1.75 4.68 1 91.62 96 GLU A C 1
ATOM 745 O O . GLU A 1 96 ? -1.047 1.741 4.758 1 91.62 96 GLU A O 1
ATOM 750 N N . ILE A 1 97 ? -3.004 2.795 4.227 1 92.88 97 ILE A N 1
ATOM 751 C CA . ILE A 1 97 ? -2.314 4.012 3.816 1 92.88 97 ILE A CA 1
ATOM 752 C C . ILE A 1 97 ? -2.885 5.211 4.574 1 92.88 97 ILE A C 1
ATOM 754 O O . ILE A 1 97 ? -3.951 5.113 5.184 1 92.88 97 ILE A O 1
ATOM 758 N N . LEU A 1 98 ? -2.125 6.281 4.539 1 92.06 98 LEU A N 1
ATOM 759 C CA . LEU A 1 98 ? -2.629 7.559 5.035 1 92.06 98 LEU A CA 1
ATOM 760 C C . LEU A 1 98 ? -3.287 8.359 3.912 1 92.06 98 LEU A C 1
ATOM 762 O O . LEU A 1 98 ? -2.789 8.375 2.785 1 92.06 98 LEU A O 1
ATOM 766 N N . VAL A 1 99 ? -4.348 8.969 4.273 1 92.88 99 VAL A N 1
ATOM 767 C CA . VAL A 1 99 ? -4.984 9.938 3.391 1 92.88 99 VAL A CA 1
ATOM 768 C C . VAL A 1 99 ? -5.262 11.227 4.16 1 92.88 99 VAL A C 1
ATOM 770 O O . VAL A 1 99 ? -5.336 11.219 5.391 1 92.88 99 VAL A O 1
ATOM 773 N N . LEU A 1 100 ? -5.312 12.273 3.428 1 90.5 100 LEU A N 1
ATOM 774 C CA . LEU A 1 100 ? -5.68 13.57 3.992 1 90.5 100 LEU A CA 1
ATOM 775 C C . LEU A 1 100 ? -7.094 13.953 3.586 1 90.5 100 LEU A C 1
ATOM 777 O O . LEU A 1 100 ? -7.406 14.031 2.395 1 90.5 100 LEU A O 1
ATOM 781 N N . ARG A 1 101 ? -7.922 14.18 4.57 1 91 101 ARG A N 1
ATOM 782 C CA . ARG A 1 101 ? -9.297 14.586 4.301 1 91 101 ARG A CA 1
ATOM 783 C C . ARG A 1 101 ? -9.492 16.078 4.562 1 91 101 ARG A C 1
ATOM 785 O O . ARG A 1 101 ? -9 16.609 5.559 1 91 101 ARG A O 1
ATOM 792 N N . ARG A 1 102 ? -10.219 16.625 3.668 1 88.75 102 ARG A N 1
ATOM 793 C CA . ARG A 1 102 ? -10.562 18.031 3.805 1 88.75 102 ARG A CA 1
ATOM 794 C C . ARG A 1 102 ? -11.969 18.203 4.367 1 88.75 102 ARG A C 1
ATOM 796 O O . ARG A 1 102 ? -12.906 17.547 3.91 1 88.75 102 ARG A O 1
ATOM 803 N N . GLU A 1 103 ? -12.07 18.953 5.387 1 86.69 103 GLU A N 1
ATOM 804 C CA . GLU A 1 103 ? -13.336 19.328 5.992 1 86.69 103 GLU A CA 1
ATOM 805 C C . GLU A 1 103 ? -13.445 20.844 6.156 1 86.69 103 GLU A C 1
ATOM 807 O O . GLU A 1 103 ? -12.453 21.516 6.484 1 86.69 103 GLU A O 1
ATOM 812 N N . MET A 1 104 ? -14.664 21.281 5.859 1 82.88 104 MET A N 1
ATOM 813 C CA . MET A 1 104 ? -14.883 22.719 6.027 1 82.88 104 MET A CA 1
ATOM 814 C C . MET A 1 104 ? -15.453 23.031 7.406 1 82.88 104 MET A C 1
ATOM 816 O O . MET A 1 104 ? -16.469 22.438 7.812 1 82.88 104 MET A O 1
ATOM 820 N N . ILE A 1 105 ? -14.758 23.734 8.125 1 83.69 105 ILE A N 1
ATOM 821 C CA . ILE A 1 105 ? -15.25 24.281 9.383 1 83.69 105 ILE A CA 1
ATOM 822 C C . ILE A 1 105 ? -15.539 25.781 9.211 1 83.69 105 ILE A C 1
ATOM 824 O O . ILE A 1 105 ? -14.617 26.594 9.211 1 83.69 105 ILE A O 1
ATOM 828 N N . GLY A 1 106 ? -16.859 26.156 9.133 1 82.5 106 GLY A N 1
ATOM 829 C CA . GLY A 1 106 ? -17.172 27.5 8.664 1 82.5 106 GLY A CA 1
ATOM 830 C C . GLY A 1 106 ? -16.656 27.766 7.262 1 82.5 106 GLY A C 1
ATOM 831 O O . GLY A 1 106 ? -16.969 27.016 6.332 1 82.5 106 GLY A O 1
ATOM 832 N N . CYS A 1 107 ? -15.766 28.859 7.074 1 80.5 107 CYS A N 1
ATOM 833 C CA . CYS A 1 107 ? -15.234 29.203 5.762 1 80.5 107 CYS A CA 1
ATOM 834 C C . CYS A 1 107 ? -13.758 28.828 5.656 1 80.5 107 CYS A C 1
ATOM 836 O O . CYS A 1 107 ? -13.047 29.328 4.789 1 80.5 107 CYS A O 1
ATOM 838 N N . THR A 1 108 ? -13.336 27.875 6.602 1 81.94 108 THR A N 1
ATOM 839 C CA . THR A 1 108 ? -11.922 27.531 6.633 1 81.94 108 THR A CA 1
ATOM 840 C C . THR A 1 108 ? -11.734 26.031 6.418 1 81.94 108 THR A C 1
ATOM 842 O O . THR A 1 108 ? -12.398 25.219 7.07 1 81.94 108 THR A O 1
ATOM 845 N N . PRO A 1 109 ? -10.945 25.703 5.441 1 83.31 109 PRO A N 1
ATOM 846 C CA . PRO A 1 109 ? -10.664 24.281 5.262 1 83.31 109 PRO A CA 1
ATOM 847 C C . PRO A 1 109 ? -9.844 23.688 6.406 1 83.31 109 PRO A C 1
ATOM 849 O O . PRO A 1 109 ? -8.961 24.359 6.953 1 83.31 109 PRO A O 1
ATOM 852 N N . SER A 1 110 ? -10.211 22.547 6.848 1 84.44 110 SER A N 1
ATOM 853 C CA . SER A 1 110 ? -9.484 21.75 7.836 1 84.44 110 SER A CA 1
ATOM 854 C C . SER A 1 110 ? -9.109 20.391 7.277 1 84.44 110 SER A C 1
ATOM 856 O O . SER A 1 110 ? -9.836 19.828 6.445 1 84.44 110 SER A O 1
ATOM 858 N N . PHE A 1 111 ? -7.969 19.953 7.73 1 85.06 111 PHE A N 1
ATOM 859 C CA . PHE A 1 111 ? -7.48 18.672 7.203 1 85.06 111 PHE A CA 1
ATOM 860 C C . PHE A 1 111 ? -7.277 17.672 8.32 1 85.06 111 PHE A C 1
ATOM 862 O O . PHE A 1 111 ? -6.836 18.016 9.422 1 85.06 111 PHE A O 1
ATOM 869 N N . ARG A 1 112 ? -7.609 16.453 8.008 1 87.5 112 ARG A N 1
ATOM 870 C CA . ARG A 1 112 ? -7.457 15.359 8.953 1 87.5 112 ARG A CA 1
ATOM 871 C C . ARG A 1 112 ? -6.758 14.172 8.305 1 87.5 112 ARG A C 1
ATOM 873 O O . ARG A 1 112 ? -7.043 13.828 7.156 1 87.5 112 ARG A O 1
ATOM 880 N N . LEU A 1 113 ? -5.816 13.625 9.062 1 89.81 113 LEU A N 1
ATOM 881 C CA . LEU A 1 113 ? -5.156 12.406 8.617 1 89.81 113 LEU A CA 1
ATOM 882 C C . LEU A 1 113 ? -5.996 11.18 8.938 1 89.81 113 LEU A C 1
ATOM 884 O O . LEU A 1 113 ? -6.477 11.031 10.07 1 89.81 113 LEU A O 1
ATOM 888 N N . GLU A 1 114 ? -6.152 10.336 7.887 1 90.56 114 GLU A N 1
ATOM 889 C CA . GLU A 1 114 ? -6.941 9.117 8.055 1 90.56 114 GLU A CA 1
ATOM 890 C C . GLU A 1 114 ? -6.223 7.906 7.473 1 90.56 114 GLU A C 1
ATOM 892 O O . GLU A 1 114 ? -5.477 8.031 6.5 1 90.56 114 GLU A O 1
ATOM 897 N N . LYS A 1 115 ? -6.539 6.812 8.195 1 89.69 115 LYS A N 1
ATOM 898 C CA . LYS A 1 115 ? -6.051 5.547 7.664 1 89.69 115 LYS A CA 1
ATOM 899 C C . LYS A 1 115 ? -7.09 4.895 6.75 1 89.69 115 LYS A C 1
ATOM 901 O O . LYS A 1 115 ? -8.289 4.941 7.035 1 89.69 115 LYS A O 1
ATOM 906 N N . LYS A 1 116 ? -6.637 4.379 5.676 1 91.81 116 LYS A N 1
ATOM 907 C CA . LYS A 1 116 ? -7.5 3.674 4.734 1 91.81 116 LYS A CA 1
ATOM 908 C C . LYS A 1 116 ? -6.844 2.387 4.242 1 91.81 116 LYS A C 1
ATOM 910 O O . LYS A 1 116 ? -5.676 2.391 3.842 1 91.81 116 LYS A O 1
ATOM 915 N N . MET A 1 117 ? -7.656 1.302 4.305 1 91.94 117 MET A N 1
ATOM 916 C CA . MET A 1 117 ? -7.188 0.041 3.738 1 91.94 117 MET A CA 1
ATOM 917 C C . MET A 1 117 ? -7.441 -0.008 2.236 1 91.94 117 MET A C 1
ATOM 919 O O . MET A 1 117 ? -8.531 0.32 1.776 1 91.94 117 MET A O 1
ATOM 923 N N . ILE A 1 118 ? -6.383 -0.345 1.501 1 94.31 118 ILE A N 1
ATOM 924 C CA . ILE A 1 118 ? -6.574 -0.473 0.06 1 94.31 118 ILE A CA 1
ATOM 925 C C . ILE A 1 118 ? -5.988 -1.799 -0.422 1 94.31 118 ILE A C 1
ATOM 927 O O . ILE A 1 118 ? -5.012 -2.295 0.143 1 94.31 118 ILE A O 1
ATOM 931 N N . THR A 1 119 ? -6.594 -2.371 -1.458 1 97.06 119 THR A N 1
ATOM 932 C CA . THR A 1 119 ? -6.02 -3.514 -2.162 1 97.06 119 THR A CA 1
ATOM 933 C C . THR A 1 119 ? -5.031 -3.051 -3.229 1 97.06 119 THR A C 1
ATOM 935 O O . THR A 1 119 ? -5.363 -2.209 -4.066 1 97.06 119 THR A O 1
ATOM 938 N N . VAL A 1 120 ? -3.846 -3.588 -3.174 1 96.62 120 VAL A N 1
ATOM 939 C CA . VAL A 1 120 ? -2.773 -3.107 -4.043 1 96.62 120 VAL A CA 1
ATOM 940 C C . VAL A 1 120 ? -2.592 -4.066 -5.219 1 96.62 120 VAL A C 1
ATOM 942 O O . VAL A 1 120 ? -2.207 -3.648 -6.312 1 96.62 120 VAL A O 1
ATOM 945 N N . GLY A 1 121 ? -2.85 -5.301 -5.023 1 98.12 121 GLY A N 1
ATOM 946 C CA . GLY A 1 121 ? -2.729 -6.387 -5.98 1 98.12 121 GLY A CA 1
ATOM 947 C C . GLY A 1 121 ? -3.225 -7.715 -5.445 1 98.12 121 GLY A C 1
ATOM 948 O O . GLY A 1 121 ? -3.896 -7.762 -4.414 1 98.12 121 GLY A O 1
ATOM 949 N N . CYS A 1 122 ? -2.889 -8.711 -6.219 1 98.62 122 CYS A N 1
ATOM 950 C CA . CYS A 1 122 ? -3.336 -10.047 -5.832 1 98.62 122 CYS A CA 1
ATOM 951 C C . CYS A 1 122 ? -2.186 -11.039 -5.887 1 98.62 122 CYS A C 1
ATOM 953 O O . CYS A 1 122 ? -1.217 -10.836 -6.621 1 98.62 122 CYS A O 1
ATOM 955 N N . THR A 1 123 ? -2.291 -12.047 -5.125 1 98.5 123 THR A N 1
ATOM 956 C CA . THR A 1 123 ? -1.311 -13.125 -5.094 1 98.5 123 THR A CA 1
ATOM 957 C C . THR A 1 123 ? -2.002 -14.484 -5.008 1 98.5 123 THR A C 1
ATOM 959 O O . THR A 1 123 ? -3.16 -14.57 -4.594 1 98.5 123 THR A O 1
ATOM 962 N N . CYS A 1 124 ? -1.311 -15.5 -5.453 1 98.44 124 CYS A N 1
ATOM 963 C CA . CYS A 1 124 ? -1.835 -16.859 -5.367 1 98.44 124 CYS A CA 1
ATOM 964 C C . CYS A 1 124 ? -1.37 -17.547 -4.086 1 98.44 124 CYS A C 1
ATOM 966 O O . CYS A 1 124 ? -0.184 -17.516 -3.754 1 98.44 124 CYS A O 1
ATOM 968 N N . VAL A 1 125 ? -2.334 -18.203 -3.41 1 97.81 125 VAL A N 1
ATOM 969 C CA . VAL A 1 125 ? -1.98 -18.859 -2.156 1 97.81 125 VAL A CA 1
ATOM 970 C C . VAL A 1 125 ? -2.5 -20.297 -2.16 1 97.81 125 VAL A C 1
ATOM 972 O O . VAL A 1 125 ? -3.518 -20.594 -2.789 1 97.81 125 VAL A O 1
ATOM 975 N N . ARG A 1 126 ? -1.754 -21.125 -1.47 1 95.88 126 ARG A N 1
ATOM 976 C CA . ARG A 1 126 ? -2.242 -22.469 -1.205 1 95.88 126 ARG A CA 1
ATOM 977 C C . ARG A 1 126 ? -3.34 -22.453 -0.147 1 95.88 126 ARG A C 1
ATOM 979 O O . ARG A 1 126 ? -3.332 -21.609 0.753 1 95.88 126 ARG A O 1
ATOM 986 N N . PRO A 1 127 ? -4.293 -23.438 -0.26 1 91.38 127 PRO A N 1
ATOM 987 C CA . PRO A 1 127 ? -5.352 -23.484 0.748 1 91.38 127 PRO A CA 1
ATOM 988 C C . PRO A 1 127 ? -4.828 -23.812 2.145 1 91.38 127 PRO A C 1
ATOM 990 O O . PRO A 1 127 ? -3.762 -24.406 2.281 1 91.38 127 PRO A O 1
ATOM 993 N N . ILE A 1 128 ? -5.535 -23.266 3.199 1 82.94 128 ILE A N 1
ATOM 994 C CA . ILE A 1 128 ? -5.168 -23.531 4.586 1 82.94 128 ILE A CA 1
ATOM 995 C C . ILE A 1 128 ? -5.348 -25.016 4.891 1 82.94 128 ILE A C 1
ATOM 997 O O . ILE A 1 128 ? -6.414 -25.578 4.637 1 82.94 128 ILE A O 1
ATOM 1001 N N . VAL A 1 129 ? -4.25 -25.797 5.031 1 67.5 129 VAL A N 1
ATOM 1002 C CA . VAL A 1 129 ? -4.367 -27.203 5.367 1 67.5 129 VAL A CA 1
ATOM 1003 C C . VAL A 1 129 ? -4.914 -27.359 6.785 1 67.5 129 VAL A C 1
ATOM 1005 O O . VAL A 1 129 ? -4.395 -26.766 7.727 1 67.5 129 VAL A O 1
ATOM 1008 N N . HIS A 1 130 ? -6.184 -27.328 7.012 1 56.44 130 HIS A N 1
ATOM 1009 C CA . HIS A 1 130 ? -6.738 -27.688 8.312 1 56.44 130 HIS A CA 1
ATOM 1010 C C . HIS A 1 130 ? -6.391 -29.141 8.672 1 56.44 130 HIS A C 1
ATOM 1012 O O . HIS A 1 130 ? -6.613 -30.047 7.875 1 56.44 130 HIS A O 1
ATOM 1018 N N . ASN A 1 131 ? -5.191 -29.219 9.164 1 45.88 131 ASN A N 1
ATOM 1019 C CA . ASN A 1 131 ? -5.004 -30.562 9.688 1 45.88 131 ASN A CA 1
ATOM 1020 C C . ASN A 1 131 ? -6.277 -31.094 10.344 1 45.88 131 ASN A C 1
ATOM 1022 O O . ASN A 1 131 ? -6.762 -30.531 11.32 1 45.88 131 ASN A O 1
ATOM 1026 N 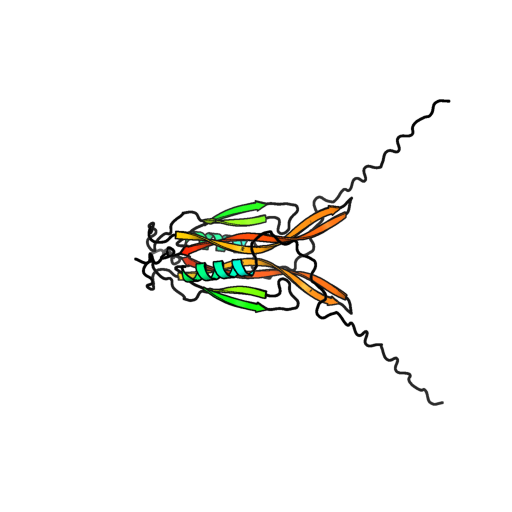N . LEU A 1 132 ? -7.195 -31.609 9.656 1 35.31 132 LEU A N 1
ATOM 1027 C CA . LEU A 1 132 ? -8.195 -32.469 10.289 1 35.31 132 LEU A CA 1
ATOM 1028 C C . LEU A 1 132 ? -7.523 -33.531 11.133 1 35.31 132 LEU A C 1
ATOM 1030 O O . LEU A 1 132 ? -6.664 -34.281 10.648 1 35.31 132 LEU A O 1
ATOM 1034 N N . ILE A 1 133 ? -7.18 -33.188 12.398 1 33.81 133 ILE A N 1
ATOM 1035 C CA . ILE A 1 133 ? -6.961 -34.312 13.297 1 33.81 133 ILE A CA 1
ATOM 1036 C C . ILE A 1 133 ? -7.957 -35.406 12.984 1 33.81 133 ILE A C 1
ATOM 1038 O O . ILE A 1 133 ? -9.172 -35.219 13.047 1 33.81 133 ILE A O 1
ATOM 1042 N N . GLU A 1 134 ? -7.531 -36.281 12.211 1 30.78 134 GLU A N 1
ATOM 1043 C CA . GLU A 1 134 ? -8.125 -37.594 12.508 1 30.78 134 GLU A CA 1
ATOM 1044 C C . GLU A 1 134 ? -7.887 -38 13.961 1 30.78 134 GLU A C 1
ATOM 1046 O O . GLU A 1 134 ? -6.824 -37.719 14.523 1 30.78 134 GLU A O 1
ATOM 1051 N N . MET B 1 1 ? 41.031 51.25 30.781 1 28.66 1 MET B N 1
ATOM 1052 C CA . MET B 1 1 ? 39.625 51.062 30.453 1 28.66 1 MET B CA 1
ATOM 1053 C C . MET B 1 1 ? 39.344 49.719 29.828 1 28.66 1 MET B C 1
ATOM 1055 O O . MET B 1 1 ? 39.75 49.469 28.672 1 28.66 1 MET B O 1
ATOM 1059 N N . LEU B 1 2 ? 39.406 48.625 30.625 1 36.97 2 LEU B N 1
ATOM 1060 C CA . LEU B 1 2 ? 39.281 47.219 30.25 1 36.97 2 LEU B CA 1
ATOM 1061 C C . LEU B 1 2 ? 37.906 46.938 29.672 1 36.97 2 LEU B C 1
ATOM 1063 O O . LEU B 1 2 ? 36.875 47.188 30.328 1 36.97 2 LEU B O 1
ATOM 1067 N N . ILE B 1 3 ? 37.719 46.969 28.359 1 43.72 3 ILE B N 1
ATOM 1068 C CA . ILE B 1 3 ? 36.5 46.656 27.625 1 43.72 3 ILE B CA 1
ATOM 1069 C C . ILE B 1 3 ? 36.125 45.188 27.891 1 43.72 3 ILE B C 1
ATOM 1071 O O . ILE B 1 3 ? 36.938 44.281 27.594 1 43.72 3 ILE B O 1
ATOM 1075 N N . ALA B 1 4 ? 35.438 44.875 28.969 1 45.22 4 ALA B N 1
ATOM 1076 C CA . ALA B 1 4 ? 34.875 43.531 29.172 1 45.22 4 ALA B CA 1
ATOM 1077 C C . ALA B 1 4 ? 33.906 43.188 28.047 1 45.22 4 ALA B C 1
ATOM 1079 O O . ALA B 1 4 ? 32.938 43.906 27.797 1 45.22 4 ALA B O 1
ATOM 1080 N N . SER B 1 5 ? 34.438 42.531 26.969 1 44.38 5 SER B N 1
ATOM 1081 C CA . SER B 1 5 ? 33.594 41.938 25.969 1 44.38 5 SER B CA 1
ATOM 1082 C C . SER B 1 5 ? 32.562 40.969 26.594 1 44.38 5 SER B C 1
ATOM 1084 O O . SER B 1 5 ? 32.938 40 27.25 1 44.38 5 SER B O 1
ATOM 1086 N N . ALA B 1 6 ? 31.422 41.5 27.094 1 49.34 6 ALA B N 1
ATOM 1087 C CA . ALA B 1 6 ? 30.312 40.625 27.5 1 49.34 6 ALA B CA 1
ATOM 1088 C C . ALA B 1 6 ? 29.875 39.75 26.328 1 49.34 6 ALA B C 1
ATOM 1090 O O . ALA B 1 6 ? 29.344 40.25 25.344 1 49.34 6 ALA B O 1
ATOM 1091 N N . HIS B 1 7 ? 30.547 38.625 26.156 1 46.69 7 HIS B N 1
ATOM 1092 C CA . HIS B 1 7 ? 29.953 37.656 25.25 1 46.69 7 HIS B CA 1
ATOM 1093 C C . HIS B 1 7 ? 28.5 37.344 25.641 1 46.69 7 HIS B C 1
ATOM 1095 O O . HIS B 1 7 ? 28.219 37 26.781 1 46.69 7 HIS B O 1
ATOM 1101 N N . ALA B 1 8 ? 27.531 37.969 25.078 1 47.91 8 ALA B N 1
ATOM 1102 C CA . ALA B 1 8 ? 26.125 37.594 25.203 1 47.91 8 ALA B CA 1
ATOM 1103 C C . ALA B 1 8 ? 25.922 36.094 24.984 1 47.91 8 ALA B C 1
ATOM 1105 O O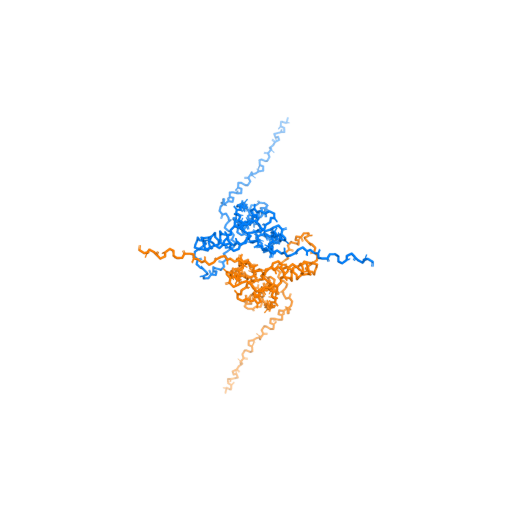 . ALA B 1 8 ? 26.328 35.562 23.953 1 47.91 8 ALA B O 1
ATOM 1106 N N . HIS B 1 9 ? 25.953 35.281 26.031 1 45.88 9 HIS B N 1
ATOM 1107 C CA . HIS B 1 9 ? 25.484 33.906 25.922 1 45.88 9 HIS B CA 1
ATOM 1108 C C . HIS B 1 9 ? 24.172 33.844 25.172 1 45.88 9 HIS B C 1
ATOM 1110 O O . HIS B 1 9 ? 23.172 34.438 25.578 1 45.88 9 HIS B O 1
ATOM 1116 N N . VAL B 1 10 ? 24.141 33.75 23.891 1 51.06 10 VAL B N 1
ATOM 1117 C CA . VAL B 1 10 ? 22.922 33.344 23.203 1 51.06 10 VAL B CA 1
ATOM 1118 C C . VAL B 1 10 ? 22.266 32.156 23.953 1 51.06 10 VAL B C 1
ATOM 1120 O O . VAL B 1 10 ? 22.906 31.125 24.172 1 51.06 10 VAL B O 1
ATOM 1123 N N . PRO B 1 11 ? 21.281 32.375 24.844 1 47.06 11 PRO B N 1
ATOM 1124 C CA . PRO B 1 11 ? 20.641 31.234 25.484 1 47.06 11 PRO B CA 1
ATOM 1125 C C . PRO B 1 11 ? 20.406 30.078 24.516 1 47.06 11 PRO B C 1
ATOM 1127 O O . PRO B 1 11 ? 20.031 30.297 23.359 1 47.06 11 PRO B O 1
ATOM 1130 N N . HIS B 1 12 ? 21.25 29.062 24.516 1 50 12 HIS B N 1
ATOM 1131 C CA . HIS B 1 12 ? 20.844 27.797 23.891 1 50 12 HIS B CA 1
ATOM 1132 C C . HIS B 1 12 ? 19.359 27.516 24.125 1 50 12 HIS B C 1
ATOM 1134 O O . HIS B 1 12 ? 18.938 27.375 25.281 1 50 12 HIS B O 1
ATOM 1140 N N . ARG B 1 13 ? 18.516 28.172 23.469 1 51.47 13 ARG B N 1
ATOM 1141 C CA . ARG B 1 13 ? 17.109 27.781 23.625 1 51.47 13 ARG B CA 1
ATOM 1142 C C . ARG B 1 13 ? 16.969 26.266 23.672 1 51.47 13 ARG B C 1
ATOM 1144 O O . ARG B 1 13 ? 17.375 25.562 22.734 1 51.47 13 ARG B O 1
ATOM 1151 N N . ASP B 1 14 ? 17.25 25.578 24.812 1 54.44 14 ASP B N 1
ATOM 1152 C CA . ASP B 1 14 ? 16.938 24.172 25.062 1 54.44 14 ASP B CA 1
ATOM 1153 C C . ASP B 1 14 ? 15.594 23.797 24.438 1 54.44 14 ASP B C 1
ATOM 1155 O O . ASP B 1 14 ? 14.539 24.062 25 1 54.44 14 ASP B O 1
ATOM 1159 N N . CYS B 1 15 ? 15.625 23.844 23.203 1 63.47 15 CYS B N 1
ATOM 1160 C CA . CYS B 1 15 ? 14.375 23.406 22.578 1 63.47 15 CYS B CA 1
ATOM 1161 C C . CYS B 1 15 ? 13.969 22.031 23.094 1 63.47 15 CYS B C 1
ATOM 1163 O O . CYS B 1 15 ? 14.664 21.031 22.859 1 63.47 15 CYS B O 1
ATOM 1165 N N . LYS B 1 16 ? 13.812 21.812 24.375 1 55.59 16 LYS B N 1
ATOM 1166 C CA . LYS B 1 16 ? 13.406 20.484 24.797 1 55.59 16 LYS B CA 1
ATOM 1167 C C . LYS B 1 16 ? 12.188 20 24.016 1 55.59 16 LYS B C 1
ATOM 1169 O O . LYS B 1 16 ? 11.062 20.438 24.281 1 55.59 16 LYS B O 1
ATOM 1174 N N . LEU B 1 17 ? 12.352 19.859 22.719 1 55 17 LEU B N 1
ATOM 1175 C CA . LEU B 1 17 ? 11.188 19.172 22.156 1 55 17 LEU B CA 1
ATOM 1176 C C . LEU B 1 17 ? 10.945 17.844 22.859 1 55 17 LEU B C 1
ATOM 1178 O O . LEU B 1 17 ? 11.883 17.078 23.078 1 55 17 LEU B O 1
ATOM 1182 N N . PRO B 1 18 ? 9.953 17.672 23.547 1 46.72 18 PRO B N 1
ATOM 1183 C CA . PRO B 1 18 ? 9.797 16.297 24.016 1 46.72 18 PRO B CA 1
ATOM 1184 C C . PRO B 1 18 ? 9.984 15.266 22.906 1 46.72 18 PRO B C 1
ATOM 1186 O O . PRO B 1 18 ? 9.656 15.531 21.75 1 46.72 18 PRO B O 1
ATOM 1189 N N . LEU B 1 19 ? 11.07 14.453 22.969 1 49.12 19 LEU B N 1
ATOM 1190 C CA . LEU B 1 19 ? 11.219 13.297 22.094 1 49.12 19 LEU B CA 1
ATOM 1191 C C . LEU B 1 19 ? 9.883 12.914 21.469 1 49.12 19 LEU B C 1
ATOM 1193 O O . LEU B 1 19 ? 9.852 12.266 20.422 1 49.12 19 LEU B O 1
ATOM 1197 N N . ASP B 1 20 ? 8.898 13.211 22.25 1 47.97 20 ASP B N 1
ATOM 1198 C CA . ASP B 1 20 ? 7.566 12.75 21.859 1 47.97 20 ASP B CA 1
ATOM 1199 C C . ASP B 1 20 ? 6.824 13.82 21.062 1 47.97 20 ASP B C 1
ATOM 1201 O O . ASP B 1 20 ? 5.594 13.82 21.016 1 47.97 20 ASP B O 1
ATOM 1205 N N . ALA B 1 21 ? 7.391 14.945 20.688 1 57.59 21 ALA B N 1
ATOM 1206 C CA . ALA B 1 21 ? 6.516 15.859 19.953 1 57.59 21 ALA B CA 1
ATOM 1207 C C . ALA B 1 21 ? 5.672 15.109 18.922 1 57.59 21 ALA B C 1
ATOM 1209 O O . ALA B 1 21 ? 6.207 14.414 18.062 1 57.59 21 ALA B O 1
ATOM 1210 N N . ASP B 1 22 ? 4.34 14.727 19.297 1 71.62 22 ASP B N 1
ATOM 1211 C CA . ASP B 1 22 ? 3.352 13.773 18.797 1 71.62 22 ASP B CA 1
ATOM 1212 C C . ASP B 1 22 ? 2.879 14.156 17.406 1 71.62 22 ASP B C 1
ATOM 1214 O O . ASP B 1 22 ? 2.818 15.336 17.062 1 71.62 22 ASP B O 1
ATOM 1218 N N . PHE B 1 23 ? 3.09 13.391 16.375 1 81.12 23 PHE B N 1
ATOM 1219 C CA . PHE B 1 23 ? 2.414 13.5 15.086 1 81.12 23 PHE B CA 1
ATOM 1220 C C . PHE B 1 23 ? 0.935 13.812 15.281 1 81.12 23 PHE B C 1
ATOM 1222 O O . PHE B 1 23 ? 0.346 13.453 16.297 1 81.12 23 PHE B O 1
ATOM 1229 N N . PRO B 1 24 ? 0.493 14.703 14.328 1 80.69 24 PRO B N 1
ATOM 1230 C CA . PRO B 1 24 ? -0.949 14.945 14.422 1 80.69 24 PRO B CA 1
ATOM 1231 C C . PRO B 1 24 ? -1.755 13.656 14.578 1 80.69 24 PRO B C 1
ATOM 1233 O O . PRO B 1 24 ? -1.314 12.586 14.133 1 80.69 24 PRO B O 1
ATOM 1236 N N . PRO B 1 25 ? -2.854 13.82 15.352 1 78 25 PRO B N 1
ATOM 1237 C CA . PRO B 1 25 ? -3.67 12.617 15.531 1 78 25 PRO B CA 1
ATOM 1238 C C . PRO B 1 25 ? -4.215 12.062 14.219 1 78 25 PRO B C 1
ATOM 1240 O O . PRO B 1 25 ? -4.59 12.836 13.328 1 78 25 PRO B O 1
ATOM 1243 N N . VAL B 1 26 ? -4.047 10.914 13.977 1 76 26 VAL B N 1
ATOM 1244 C CA . VAL B 1 26 ? -4.617 10.203 12.836 1 76 26 VAL B CA 1
ATOM 1245 C C . VAL B 1 26 ? -5.918 9.516 13.25 1 76 26 VAL B C 1
ATOM 1247 O O . VAL B 1 26 ? -5.988 8.891 14.305 1 76 26 VAL B O 1
ATOM 1250 N N . VAL B 1 27 ? -6.879 9.797 12.523 1 69.44 27 VAL B N 1
ATOM 1251 C CA . VAL B 1 27 ? -8.125 9.086 12.781 1 69.44 27 VAL B CA 1
ATOM 1252 C C . VAL B 1 27 ? -7.957 7.609 12.445 1 69.44 27 VAL B C 1
ATOM 1254 O O . VAL B 1 27 ? -7.43 7.262 11.383 1 69.44 27 VAL B O 1
ATOM 1257 N N . LYS B 1 28 ? -8.133 6.75 13.547 1 61.69 28 LYS B N 1
ATOM 1258 C CA . LYS B 1 28 ? -7.902 5.316 13.422 1 61.69 28 LYS B CA 1
ATOM 1259 C C . LYS B 1 28 ? -9.039 4.645 12.648 1 61.69 28 LYS B C 1
ATOM 1261 O O . LYS B 1 28 ? -10.211 4.953 12.867 1 61.69 28 LYS B O 1
ATOM 1266 N N . ALA B 1 29 ? -8.695 4.117 11.453 1 54.88 29 ALA B N 1
ATOM 1267 C CA . ALA B 1 29 ? -9.656 3.213 10.828 1 54.88 29 ALA B CA 1
ATOM 1268 C C . ALA B 1 29 ? -9.883 1.974 11.695 1 54.88 29 ALA B C 1
ATOM 1270 O O . ALA B 1 29 ? -9 1.572 12.453 1 54.88 29 ALA B O 1
ATOM 1271 N N . SER B 1 30 ? -11.164 1.576 11.883 1 53.25 30 SER B N 1
ATOM 1272 C CA . SER B 1 30 ? -11.625 0.453 12.695 1 53.25 30 SER B CA 1
ATOM 1273 C C . SER B 1 30 ? -10.875 -0.828 12.344 1 53.25 30 SER B C 1
ATOM 1275 O O . SER B 1 30 ? -11.234 -1.911 12.812 1 53.25 30 SER B O 1
ATOM 1277 N N . MET B 1 31 ? -9.953 -0.733 11.469 1 50.66 31 MET B N 1
ATOM 1278 C CA . MET B 1 31 ? -9.492 -2.1 11.234 1 50.66 31 MET B CA 1
ATOM 1279 C C . MET B 1 31 ? -8.82 -2.668 12.484 1 50.66 31 MET B C 1
ATOM 1281 O O . MET B 1 31 ? -8.469 -1.922 13.398 1 50.66 31 MET B O 1
ATOM 1285 N N . GLY B 1 32 ? -8.742 -3.934 12.672 1 55.91 32 GLY B N 1
ATOM 1286 C CA . GLY B 1 32 ? -8.148 -4.68 13.773 1 55.91 32 GLY B CA 1
ATOM 1287 C C . GLY B 1 32 ? -6.852 -4.078 14.273 1 55.91 32 GLY B C 1
ATOM 1288 O O . GLY B 1 32 ? -6.352 -3.104 13.703 1 55.91 32 GLY B O 1
ATOM 1289 N N . SER B 1 33 ? -6.402 -4.559 15.359 1 63.28 33 SER B N 1
ATOM 1290 C CA . SER B 1 33 ? -5.121 -4.148 15.922 1 63.28 33 SER B CA 1
ATOM 1291 C C . SER B 1 33 ? -3.984 -4.348 14.93 1 63.28 33 SER B C 1
ATOM 1293 O O . SER B 1 33 ? -4.051 -5.234 14.07 1 63.28 33 SER B O 1
ATOM 1295 N N . SER B 1 34 ? -3.121 -3.354 14.766 1 69.75 34 SER B N 1
ATOM 1296 C CA . SER B 1 34 ? -1.905 -3.439 13.969 1 69.75 34 SER B CA 1
ATOM 1297 C C . SER B 1 34 ? -1.27 -4.82 14.07 1 69.75 34 SER B C 1
ATOM 1299 O O . SER B 1 34 ? -0.775 -5.359 13.078 1 69.75 34 SER B O 1
ATOM 1301 N N . GLY B 1 35 ? -1.551 -5.387 15.211 1 73.38 35 GLY B N 1
ATOM 1302 C CA . GLY B 1 35 ? -0.97 -6.703 15.43 1 73.38 35 GLY B CA 1
ATOM 1303 C C . GLY B 1 35 ? -1.691 -7.805 14.672 1 73.38 35 GLY B C 1
ATOM 1304 O O . GLY B 1 35 ? -1.055 -8.672 14.07 1 73.38 35 GLY B O 1
ATOM 1305 N N . GLN B 1 36 ? -2.945 -7.766 14.758 1 76.5 36 GLN B N 1
ATOM 1306 C CA . GLN B 1 36 ? -3.746 -8.773 14.07 1 76.5 36 GLN B CA 1
ATOM 1307 C C . GLN B 1 36 ? -3.553 -8.695 12.562 1 76.5 36 GLN B C 1
ATOM 1309 O O . GLN B 1 36 ? -3.438 -9.727 11.891 1 76.5 36 GLN B O 1
ATOM 1314 N N . ILE B 1 37 ? -3.377 -7.531 12.164 1 79.94 37 ILE B N 1
ATOM 1315 C CA . ILE B 1 37 ? -3.197 -7.328 10.727 1 79.94 37 ILE B CA 1
ATOM 1316 C C . ILE B 1 37 ? -1.848 -7.895 10.289 1 79.94 37 ILE B C 1
ATOM 1318 O O . ILE B 1 37 ? -1.746 -8.531 9.242 1 79.94 37 ILE B O 1
ATOM 1322 N N . ARG B 1 38 ? -0.988 -7.719 11.172 1 83.19 38 ARG B N 1
ATOM 1323 C CA . ARG B 1 38 ? 0.35 -8.203 10.844 1 83.19 38 ARG B CA 1
ATOM 1324 C C . ARG B 1 38 ? 0.389 -9.727 10.805 1 83.19 38 ARG B C 1
ATOM 1326 O O . ARG B 1 38 ? 1.007 -10.312 9.906 1 83.19 38 ARG B O 1
ATOM 1333 N N . SER B 1 39 ? -0.228 -10.336 11.727 1 85.94 39 SER B N 1
ATOM 1334 C CA . SER B 1 39 ? -0.253 -11.797 11.773 1 85.94 39 SER B CA 1
ATOM 1335 C C . SER B 1 39 ? -0.941 -12.375 10.547 1 85.94 39 SER B C 1
ATOM 1337 O O . SER B 1 39 ? -0.483 -13.375 9.984 1 85.94 39 SER B O 1
ATOM 1339 N N . LEU B 1 40 ? -1.967 -11.797 10.156 1 85.75 40 LEU B N 1
ATOM 1340 C CA . LEU B 1 40 ? -2.705 -12.258 8.984 1 85.75 40 LEU B CA 1
ATOM 1341 C C . LEU B 1 40 ? -1.865 -12.109 7.719 1 85.75 40 LEU B C 1
ATOM 1343 O O . LEU B 1 40 ? -1.903 -12.969 6.84 1 85.75 40 LEU B O 1
ATOM 1347 N N . ARG B 1 41 ? -1.069 -11.031 7.715 1 89.31 41 ARG B N 1
ATOM 1348 C CA . ARG B 1 41 ? -0.212 -10.781 6.559 1 89.31 41 ARG B CA 1
ATOM 1349 C C . ARG B 1 41 ? 0.911 -11.812 6.484 1 89.31 41 ARG B C 1
ATOM 1351 O O . ARG B 1 41 ? 1.255 -12.281 5.398 1 89.31 41 ARG B O 1
ATOM 1358 N N . ILE B 1 42 ? 1.374 -12.156 7.664 1 91.44 42 ILE B N 1
ATOM 1359 C CA . ILE B 1 42 ? 2.445 -13.148 7.723 1 91.44 42 ILE B CA 1
ATOM 1360 C C . ILE B 1 42 ? 1.912 -14.508 7.285 1 91.44 42 ILE B C 1
ATOM 1362 O O . ILE B 1 42 ? 2.566 -15.219 6.52 1 91.44 42 ILE B O 1
ATOM 1366 N N . GLU B 1 43 ? 0.769 -14.844 7.723 1 92.38 43 GLU B N 1
ATOM 1367 C CA . GLU B 1 43 ? 0.15 -16.109 7.324 1 92.38 43 GLU B CA 1
ATOM 1368 C C . GLU B 1 43 ? -0.089 -16.156 5.816 1 92.38 43 GLU B C 1
ATOM 1370 O O . GLU B 1 43 ? 0.184 -17.172 5.172 1 92.38 43 GLU B O 1
ATOM 1375 N N . MET B 1 44 ? -0.517 -15.086 5.32 1 93.88 44 MET B N 1
ATOM 1376 C CA . MET B 1 44 ? -0.768 -15 3.885 1 93.88 44 MET B CA 1
ATOM 1377 C C . MET B 1 44 ? 0.526 -15.172 3.096 1 93.88 44 MET B C 1
ATOM 1379 O O . MET B 1 44 ? 0.563 -15.898 2.102 1 93.88 44 MET B O 1
ATOM 1383 N N . SER B 1 45 ? 1.548 -14.508 3.518 1 97.06 45 SER B N 1
ATOM 1384 C CA . SER B 1 45 ? 2.846 -14.578 2.854 1 97.06 45 SER B CA 1
ATOM 1385 C C . SER B 1 45 ? 3.35 -16.016 2.783 1 97.06 45 SER B C 1
ATOM 1387 O O . SER B 1 45 ? 3.854 -16.453 1.748 1 97.06 45 SER B O 1
ATOM 1389 N N . ASN B 1 46 ? 3.123 -16.781 3.861 1 95.19 46 ASN B N 1
ATOM 1390 C CA . ASN B 1 46 ? 3.66 -18.125 3.947 1 95.19 46 ASN B CA 1
ATOM 1391 C C . ASN B 1 46 ? 2.891 -19.094 3.053 1 95.19 46 ASN B C 1
ATOM 1393 O O . ASN B 1 46 ? 3.408 -20.141 2.676 1 95.19 46 ASN B O 1
ATOM 1397 N N . ARG B 1 47 ? 1.747 -18.766 2.748 1 96.75 47 ARG B N 1
ATOM 1398 C CA . ARG B 1 47 ? 0.92 -19.625 1.905 1 96.75 47 ARG B CA 1
ATOM 1399 C C . ARG B 1 47 ? 1.035 -19.219 0.438 1 96.75 47 ARG B C 1
ATOM 1401 O O . ARG B 1 47 ? 0.584 -19.953 -0.448 1 96.75 47 ARG B O 1
ATOM 1408 N N . SER B 1 48 ? 1.572 -18.094 0.128 1 98.12 48 SER B N 1
ATOM 1409 C CA . SER B 1 48 ? 1.664 -17.562 -1.23 1 98.12 48 SER B CA 1
ATOM 1410 C C . SER B 1 48 ? 2.605 -18.406 -2.086 1 98.12 48 SER B C 1
ATOM 1412 O O . SER B 1 48 ? 3.586 -18.953 -1.581 1 98.12 48 SER B O 1
ATOM 1414 N N . LEU B 1 49 ? 2.377 -18.469 -3.363 1 98.12 49 LEU B N 1
ATOM 1415 C CA . LEU B 1 49 ? 3.312 -19.078 -4.305 1 98.12 49 LEU B CA 1
ATOM 1416 C C . LEU B 1 49 ? 4.547 -18.203 -4.484 1 98.12 49 LEU B C 1
ATOM 1418 O O . LEU B 1 49 ? 5.559 -18.656 -5.031 1 98.12 49 LEU B O 1
ATOM 1422 N N . SER B 1 50 ? 4.453 -16.969 -4.078 1 98.38 50 SER B N 1
ATOM 1423 C CA . SER B 1 50 ? 5.543 -16 -4.027 1 98.38 50 SER B CA 1
ATOM 1424 C C . SER B 1 50 ? 5.723 -15.438 -2.619 1 98.38 50 SER B C 1
ATOM 1426 O O . SER B 1 50 ? 5.461 -14.258 -2.377 1 98.38 50 SER B O 1
ATOM 1428 N N . PRO B 1 51 ? 6.195 -16.297 -1.7 1 98.38 51 PRO B N 1
ATOM 1429 C CA . PRO B 1 51 ? 6.309 -15.828 -0.316 1 98.38 51 PRO B CA 1
ATOM 1430 C C . PRO B 1 51 ? 7.25 -14.633 -0.168 1 98.38 51 PRO B C 1
ATOM 1432 O O . PRO B 1 51 ? 8.125 -14.422 -1.013 1 98.38 51 PRO B O 1
ATOM 1435 N N . TRP B 1 52 ? 6.996 -13.844 0.897 1 98.44 52 TRP B N 1
ATOM 1436 C CA . TRP B 1 52 ? 7.852 -12.695 1.164 1 98.44 52 TRP B CA 1
ATOM 1437 C C . TRP B 1 52 ? 8.156 -12.578 2.654 1 98.44 52 TRP B C 1
ATOM 1439 O O . TRP B 1 52 ? 7.484 -13.195 3.482 1 98.44 52 TRP B O 1
ATOM 1449 N N . ASP B 1 53 ? 9.164 -11.898 2.959 1 97.69 53 ASP B N 1
ATOM 1450 C CA . ASP B 1 53 ? 9.539 -11.555 4.324 1 97.69 53 ASP B CA 1
ATOM 1451 C C . ASP B 1 53 ? 9.469 -10.039 4.551 1 97.69 53 ASP B C 1
ATOM 1453 O O . ASP B 1 53 ? 9.641 -9.258 3.617 1 97.69 53 ASP B O 1
ATOM 1457 N N . TYR B 1 54 ? 9.164 -9.672 5.82 1 95.5 54 TYR B N 1
ATOM 1458 C CA . TYR B 1 54 ? 9.07 -8.25 6.129 1 95.5 54 TYR B CA 1
ATOM 1459 C C . TYR B 1 54 ? 10.375 -7.734 6.719 1 95.5 54 TYR B C 1
ATOM 1461 O O . TYR B 1 54 ? 11.016 -8.414 7.523 1 95.5 54 TYR B O 1
ATOM 1469 N N . ILE B 1 55 ? 10.672 -6.574 6.242 1 95.88 55 ILE B N 1
ATOM 1470 C CA . ILE B 1 55 ? 11.742 -5.781 6.844 1 95.88 55 ILE B CA 1
ATOM 1471 C C . ILE B 1 55 ? 11.156 -4.508 7.449 1 95.88 55 ILE B C 1
ATOM 1473 O O . ILE B 1 55 ? 10.32 -3.848 6.832 1 95.88 55 ILE B O 1
ATOM 1477 N N . ASN B 1 56 ? 11.602 -4.207 8.625 1 93.81 56 ASN B N 1
ATOM 1478 C CA . ASN B 1 56 ? 11.117 -2.998 9.281 1 93.81 56 ASN B CA 1
ATOM 1479 C C . ASN B 1 56 ? 11.914 -1.77 8.844 1 93.81 56 ASN B C 1
ATOM 1481 O O . ASN B 1 56 ? 13.133 -1.715 9.031 1 93.81 56 ASN B O 1
ATOM 1485 N N . ASP B 1 57 ? 11.297 -0.893 8.211 1 94.81 57 ASP B N 1
ATOM 1486 C CA . ASP B 1 57 ? 11.852 0.432 7.945 1 94.81 57 ASP B CA 1
ATOM 1487 C C . ASP B 1 57 ? 11.438 1.425 9.031 1 94.81 57 ASP B C 1
ATOM 1489 O O . ASP B 1 57 ? 10.328 1.956 9 1 94.81 57 ASP B O 1
ATOM 1493 N N . GLU B 1 58 ? 12.359 1.743 9.961 1 95 58 GLU B N 1
ATOM 1494 C CA . GLU B 1 58 ? 12.039 2.572 11.117 1 95 58 GLU B CA 1
ATOM 1495 C C . GLU B 1 58 ? 12.625 3.973 10.977 1 95 58 GLU B C 1
ATOM 1497 O O . GLU B 1 58 ? 13.789 4.125 10.586 1 95 58 GLU B O 1
ATOM 1502 N N . ASP B 1 59 ? 11.891 4.922 11.219 1 94.31 59 ASP B N 1
ATOM 1503 C CA . ASP B 1 59 ? 12.258 6.336 11.242 1 94.31 59 ASP B CA 1
ATOM 1504 C C . ASP B 1 59 ? 11.438 7.098 12.281 1 94.31 59 ASP B C 1
ATOM 1506 O O . ASP B 1 59 ? 10.242 7.332 12.086 1 94.31 59 ASP B O 1
ATOM 1510 N N . ASN B 1 60 ? 12.023 7.512 13.32 1 91.75 60 ASN B N 1
ATOM 1511 C CA . ASN B 1 60 ? 11.328 8.148 14.43 1 91.75 60 ASN B CA 1
ATOM 1512 C C . ASN B 1 60 ? 10.812 9.531 14.062 1 91.75 60 ASN B C 1
ATOM 1514 O O . ASN B 1 60 ? 10.008 10.117 14.781 1 91.75 60 ASN B O 1
ATOM 1518 N N . ASN B 1 61 ? 11.281 10.055 12.977 1 91.06 61 ASN B N 1
ATOM 1519 C CA . ASN B 1 61 ? 10.82 11.367 12.539 1 91.06 61 ASN B CA 1
ATOM 1520 C C . ASN B 1 61 ? 9.75 11.258 11.461 1 91.06 61 ASN B C 1
ATOM 1522 O O . ASN B 1 61 ? 9.422 12.242 10.797 1 91.06 61 ASN B O 1
ATOM 1526 N N . ARG B 1 62 ? 9.25 10.055 11.367 1 92.38 62 ARG B N 1
ATOM 1527 C CA . ARG B 1 62 ? 8.242 9.805 10.344 1 92.38 62 ARG B CA 1
ATOM 1528 C C . ARG B 1 62 ? 7.008 9.133 10.945 1 92.38 62 ARG B C 1
ATOM 1530 O O . ARG B 1 62 ? 7.117 8.359 11.906 1 92.38 62 ARG B O 1
ATOM 1537 N N . TYR B 1 63 ? 5.871 9.461 10.438 1 90.62 63 TYR B N 1
ATOM 1538 C CA . TYR B 1 63 ? 4.652 8.711 10.727 1 90.62 63 TYR B CA 1
ATOM 1539 C C . TYR B 1 63 ? 4.098 8.055 9.469 1 90.62 63 TYR B C 1
ATOM 1541 O O . TYR B 1 63 ? 3.881 8.727 8.453 1 90.62 63 TYR B O 1
ATOM 1549 N N . PRO B 1 64 ? 3.637 6.852 9.57 1 91.25 64 PRO B N 1
ATOM 1550 C CA . PRO B 1 64 ? 3.953 5.949 10.68 1 91.25 64 PRO B CA 1
ATOM 1551 C C . PRO B 1 64 ? 5.457 5.766 10.883 1 91.25 64 PRO B C 1
ATOM 1553 O O . PRO B 1 64 ? 6.223 5.809 9.914 1 91.25 64 PRO B O 1
ATOM 1556 N N . SER B 1 65 ? 5.871 5.465 12.023 1 92.5 65 SER B N 1
ATOM 1557 C CA . SER B 1 65 ? 7.297 5.371 12.328 1 92.5 65 SER B CA 1
ATOM 1558 C C . SER B 1 65 ? 7.871 4.031 11.875 1 92.5 65 SER B C 1
ATOM 1560 O O . SER B 1 65 ? 9.078 3.914 11.633 1 92.5 65 SER B O 1
ATOM 1562 N N . ILE B 1 66 ? 7.062 3.002 11.852 1 92.75 66 ILE B N 1
ATOM 1563 C CA . ILE B 1 66 ? 7.488 1.699 11.352 1 92.75 66 ILE B CA 1
ATOM 1564 C C . ILE B 1 66 ? 6.684 1.341 10.102 1 92.75 66 ILE B C 1
ATOM 1566 O O . ILE B 1 66 ? 5.449 1.354 10.125 1 92.75 66 ILE B O 1
ATOM 1570 N N . ILE B 1 67 ? 7.352 1.158 9.031 1 93.56 67 ILE B N 1
ATOM 1571 C CA . ILE B 1 67 ? 6.75 0.649 7.801 1 93.56 67 ILE B CA 1
ATOM 1572 C C . ILE B 1 67 ? 7.289 -0.749 7.504 1 93.56 67 ILE B C 1
ATOM 1574 O O . ILE B 1 67 ? 8.5 -0.947 7.414 1 93.56 67 ILE B O 1
ATOM 1578 N N . TYR B 1 68 ? 6.387 -1.671 7.422 1 93.75 68 TYR B N 1
ATOM 1579 C CA . TYR B 1 68 ? 6.77 -3.031 7.066 1 93.75 68 TYR B CA 1
ATOM 1580 C C . TYR B 1 68 ? 6.875 -3.189 5.555 1 93.75 68 TYR B C 1
ATOM 1582 O O . TYR B 1 68 ? 5.875 -3.082 4.84 1 93.75 68 TYR B O 1
ATOM 1590 N N . GLU B 1 69 ? 8.031 -3.416 5.121 1 96.31 69 GLU B N 1
ATOM 1591 C CA . GLU B 1 69 ? 8.273 -3.605 3.693 1 96.31 69 GLU B CA 1
ATOM 1592 C C . GLU B 1 69 ? 8.477 -5.078 3.357 1 96.31 69 GLU B C 1
ATOM 1594 O O . GLU B 1 69 ? 9.242 -5.773 4.023 1 96.31 69 GLU B O 1
ATOM 1599 N N . ALA B 1 70 ? 7.805 -5.484 2.34 1 97.88 70 ALA B N 1
ATOM 1600 C CA . ALA B 1 70 ? 7.926 -6.871 1.896 1 97.88 70 ALA B CA 1
ATOM 1601 C C . ALA B 1 70 ? 9.148 -7.055 1 1 97.88 70 ALA B C 1
ATOM 1603 O O . ALA B 1 70 ? 9.477 -6.172 0.202 1 97.88 70 ALA B O 1
ATOM 1604 N N . LYS B 1 71 ? 9.828 -8.188 1.151 1 98.44 71 LYS B N 1
ATOM 1605 C CA . LYS B 1 71 ? 10.867 -8.672 0.247 1 98.44 71 LYS B CA 1
ATOM 1606 C C . LYS B 1 71 ? 10.539 -10.07 -0.265 1 98.44 71 LYS B C 1
ATOM 1608 O O . LYS B 1 71 ? 10.383 -11.008 0.524 1 98.44 71 LYS B O 1
ATOM 1613 N N . CYS B 1 72 ? 10.484 -10.133 -1.592 1 98.56 72 CYS B N 1
ATOM 1614 C CA . CYS B 1 72 ? 10.195 -11.453 -2.143 1 98.56 72 CYS B CA 1
ATOM 1615 C C . CYS B 1 72 ? 11.273 -12.453 -1.744 1 98.56 72 CYS B C 1
ATOM 1617 O O . CYS B 1 72 ? 12.469 -12.203 -1.941 1 98.56 72 CYS B O 1
ATOM 1619 N N . ARG B 1 73 ? 10.883 -13.57 -1.235 1 98.06 73 ARG B N 1
ATOM 1620 C CA . ARG B 1 73 ? 11.805 -14.539 -0.663 1 98.06 73 ARG B CA 1
ATOM 1621 C C . ARG B 1 73 ? 12.648 -15.203 -1.75 1 98.06 73 ARG B C 1
ATOM 1623 O O . ARG B 1 73 ? 13.828 -15.5 -1.538 1 98.06 73 ARG B O 1
ATOM 1630 N N . HIS B 1 74 ? 12.078 -15.438 -2.949 1 97.38 74 HIS B N 1
ATOM 1631 C CA . HIS B 1 74 ? 12.742 -16.094 -4.07 1 97.38 74 HIS B CA 1
ATOM 1632 C C . HIS B 1 74 ? 12.625 -15.266 -5.344 1 97.38 74 HIS B C 1
ATOM 1634 O O . HIS B 1 74 ? 11.758 -14.398 -5.449 1 97.38 74 HIS B O 1
ATOM 1640 N N . ALA B 1 75 ? 13.523 -15.562 -6.297 1 96.81 75 ALA B N 1
ATOM 1641 C CA . ALA B 1 75 ? 13.422 -14.953 -7.621 1 96.81 75 ALA B CA 1
ATOM 1642 C C . ALA B 1 75 ? 12.312 -15.602 -8.438 1 96.81 75 ALA B C 1
ATOM 1644 O O . ALA B 1 75 ? 11.711 -14.961 -9.305 1 96.81 75 ALA B O 1
ATOM 1645 N N . GLY B 1 76 ? 12.102 -16.922 -8.07 1 97 76 GLY B N 1
ATOM 1646 C CA . GLY B 1 76 ? 11.039 -17.672 -8.711 1 97 76 GLY B CA 1
ATOM 1647 C C . GLY B 1 76 ? 9.844 -17.922 -7.809 1 97 76 GLY B C 1
ATOM 1648 O O . GLY B 1 76 ? 9.734 -17.312 -6.742 1 97 76 GLY B O 1
ATOM 1649 N N . CYS B 1 77 ? 8.938 -18.703 -8.336 1 98.06 77 CYS B N 1
ATOM 1650 C CA . CYS B 1 77 ? 7.711 -18.984 -7.594 1 98.06 77 CYS B CA 1
ATOM 1651 C C . CYS B 1 77 ? 7.578 -20.469 -7.301 1 98.06 77 CYS B C 1
ATOM 1653 O O . CYS B 1 77 ? 8.242 -21.297 -7.934 1 98.06 77 CYS B O 1
ATOM 1655 N N . LEU B 1 78 ? 6.75 -20.688 -6.328 1 96.12 78 LEU B N 1
ATOM 1656 C CA . LEU B 1 78 ? 6.395 -22.062 -5.98 1 96.12 78 LEU B CA 1
ATOM 1657 C C . LEU B 1 78 ? 5.16 -22.516 -6.758 1 96.12 78 LEU B C 1
ATOM 1659 O O . LEU B 1 78 ? 4.379 -21.688 -7.227 1 96.12 78 LEU B O 1
ATOM 1663 N N . ASP B 1 79 ? 5.07 -23.797 -6.871 1 91.44 79 ASP B N 1
ATOM 1664 C CA . ASP B 1 79 ? 3.818 -24.344 -7.383 1 91.44 79 ASP B CA 1
ATOM 1665 C C . ASP B 1 79 ? 2.926 -24.844 -6.246 1 91.44 79 ASP B C 1
ATOM 1667 O O . ASP B 1 79 ? 3.24 -24.641 -5.074 1 91.44 79 ASP B O 1
ATOM 1671 N N . SER B 1 80 ? 1.706 -25.391 -6.613 1 89.75 80 SER B N 1
ATOM 1672 C CA . SER B 1 80 ? 0.72 -25.781 -5.617 1 89.75 80 SER B CA 1
ATOM 1673 C C . SER B 1 80 ? 1.253 -26.906 -4.727 1 89.75 80 SER B C 1
ATOM 1675 O O . SER B 1 80 ? 0.718 -27.156 -3.645 1 89.75 80 SER B O 1
ATOM 1677 N N . GLN B 1 81 ? 2.291 -27.531 -5.148 1 88.75 81 GLN B N 1
ATOM 1678 C CA . GLN B 1 81 ? 2.881 -28.625 -4.387 1 88.75 81 GLN B CA 1
ATOM 1679 C C . GLN B 1 81 ? 4.047 -28.141 -3.531 1 88.75 81 GLN B C 1
ATOM 1681 O O . GLN B 1 81 ? 4.605 -28.906 -2.74 1 88.75 81 GLN B O 1
ATOM 1686 N N . GLY B 1 82 ? 4.43 -26.922 -3.686 1 90.31 82 GL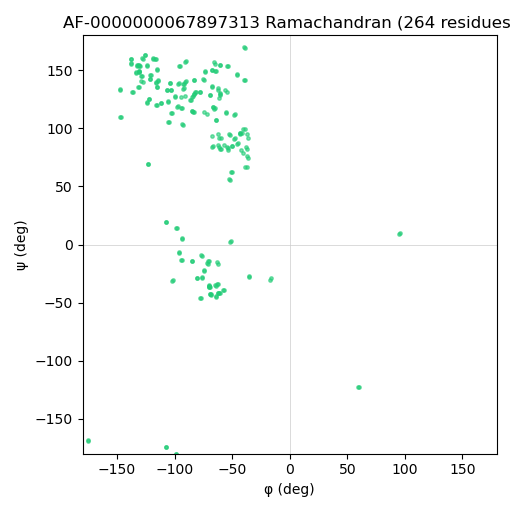Y B N 1
ATOM 1687 C CA . GLY B 1 82 ? 5.512 -26.359 -2.895 1 90.31 82 GLY B CA 1
ATOM 1688 C C . GLY B 1 82 ? 6.859 -26.422 -3.586 1 90.31 82 GLY B C 1
ATOM 1689 O O . GLY B 1 82 ? 7.891 -26.141 -2.979 1 90.31 82 GLY B O 1
ATOM 1690 N N . ASN B 1 83 ? 6.855 -26.812 -4.891 1 93 83 ASN B N 1
ATOM 1691 C CA . ASN B 1 83 ? 8.102 -26.891 -5.645 1 93 83 ASN B CA 1
ATOM 1692 C C . ASN B 1 83 ? 8.344 -25.609 -6.449 1 93 83 ASN B C 1
ATOM 1694 O O . ASN B 1 83 ? 7.398 -24.969 -6.898 1 93 83 ASN B O 1
ATOM 1698 N N . MET B 1 84 ? 9.617 -25.359 -6.703 1 95 84 MET B N 1
ATOM 1699 C CA . MET B 1 84 ? 9.977 -24.203 -7.508 1 95 84 MET B CA 1
ATOM 1700 C C . MET B 1 84 ? 9.555 -24.391 -8.961 1 95 84 MET B C 1
ATOM 1702 O O . MET B 1 84 ? 9.812 -25.453 -9.547 1 95 84 MET B O 1
ATOM 1706 N N . ASP B 1 85 ? 8.859 -23.438 -9.484 1 92.25 85 ASP B N 1
ATOM 1707 C CA . ASP B 1 85 ? 8.5 -23.406 -10.898 1 92.25 85 ASP B CA 1
ATOM 1708 C C . ASP B 1 85 ? 9.383 -22.422 -11.664 1 92.25 85 ASP B C 1
ATOM 1710 O O . ASP B 1 85 ? 9.25 -21.219 -11.523 1 92.25 85 ASP B O 1
ATOM 1714 N N . PRO B 1 86 ? 10.188 -22.859 -12.516 1 90.25 86 PRO B N 1
ATOM 1715 C CA . PRO B 1 86 ? 11.148 -22 -13.203 1 90.25 86 PRO B CA 1
ATOM 1716 C C . PRO B 1 86 ? 10.5 -21.156 -14.305 1 90.25 86 PRO B C 1
ATOM 1718 O O . PRO B 1 86 ? 11.156 -20.281 -14.891 1 90.25 86 PRO B O 1
ATOM 1721 N N . ARG B 1 87 ? 9.32 -21.391 -14.648 1 93.56 87 ARG B N 1
ATOM 1722 C CA . ARG B 1 87 ? 8.68 -20.719 -15.781 1 93.56 87 ARG B CA 1
ATOM 1723 C C . ARG B 1 87 ? 8.094 -19.375 -15.359 1 93.56 87 ARG B C 1
ATOM 1725 O O . ARG B 1 87 ? 7.664 -18.578 -16.203 1 93.56 87 ARG B O 1
ATOM 1732 N N . VAL B 1 88 ? 7.965 -19.125 -14.031 1 96.25 88 VAL B N 1
ATOM 1733 C CA . VAL B 1 88 ? 7.367 -17.891 -13.547 1 96.25 88 VAL B CA 1
ATOM 1734 C C . VAL B 1 88 ? 8.336 -17.188 -12.609 1 96.25 88 VAL B C 1
ATOM 1736 O O . VAL B 1 88 ? 9.25 -17.797 -12.055 1 96.25 88 VAL B O 1
ATOM 1739 N N . ASN B 1 89 ? 8.172 -15.867 -12.523 1 97.19 89 ASN B N 1
ATOM 1740 C CA . ASN B 1 89 ? 9.039 -15.031 -11.695 1 97.19 89 ASN B CA 1
ATOM 1741 C C . ASN B 1 89 ? 8.273 -14.391 -10.539 1 97.19 89 ASN B C 1
ATOM 1743 O O . ASN B 1 89 ? 7.102 -14.031 -10.695 1 97.19 89 ASN B O 1
ATOM 1747 N N . SER B 1 90 ? 8.922 -14.328 -9.383 1 98.25 90 SER B N 1
ATOM 1748 C CA . SER B 1 90 ? 8.391 -13.578 -8.25 1 98.25 90 SER B CA 1
ATOM 1749 C C . SER B 1 90 ? 8.789 -12.109 -8.32 1 98.25 90 SER B C 1
ATOM 1751 O O . SER B 1 90 ? 9.977 -11.789 -8.398 1 98.25 90 SER B O 1
ATOM 1753 N N . ILE B 1 91 ? 7.797 -11.211 -8.289 1 97.94 91 ILE B N 1
ATOM 1754 C CA . ILE B 1 91 ? 8.109 -9.789 -8.375 1 97.94 91 ILE B CA 1
ATOM 1755 C C . ILE B 1 91 ? 7.352 -9.031 -7.289 1 97.94 91 ILE B C 1
ATOM 1757 O O . ILE B 1 91 ? 6.305 -9.484 -6.816 1 97.94 91 ILE B O 1
ATOM 1761 N N . PRO B 1 92 ? 7.836 -7.949 -6.891 1 97.88 92 PRO B N 1
ATOM 1762 C CA . PRO B 1 92 ? 7.191 -7.16 -5.836 1 97.88 92 PRO B CA 1
ATOM 1763 C C . PRO B 1 92 ? 5.949 -6.422 -6.332 1 97.88 92 PRO B C 1
ATOM 1765 O O . PRO B 1 92 ? 5.918 -5.961 -7.477 1 97.88 92 PRO B O 1
ATOM 1768 N N . ILE B 1 93 ? 4.973 -6.359 -5.52 1 96.94 93 ILE B N 1
ATOM 1769 C CA . ILE B 1 93 ? 3.855 -5.434 -5.66 1 96.94 93 ILE B CA 1
ATOM 1770 C C . ILE B 1 93 ? 4.086 -4.207 -4.781 1 96.94 93 ILE B C 1
ATOM 1772 O O . ILE B 1 93 ? 4.168 -4.324 -3.557 1 96.94 93 ILE B O 1
ATOM 1776 N N . SER B 1 94 ? 4.168 -3.055 -5.43 1 94.75 94 SER B N 1
ATOM 1777 C CA . SER B 1 94 ? 4.52 -1.847 -4.691 1 94.75 94 SER B CA 1
ATOM 1778 C C . SER B 1 94 ? 3.375 -0.838 -4.707 1 94.75 94 SER B C 1
ATOM 1780 O O . SER B 1 94 ? 2.484 -0.914 -5.555 1 94.75 94 SER B O 1
ATOM 1782 N N . GLN B 1 95 ? 3.426 0.075 -3.734 1 93.38 95 GLN B N 1
ATOM 1783 C CA . GLN B 1 95 ? 2.422 1.123 -3.584 1 93.38 95 GLN B CA 1
ATOM 1784 C C . GLN B 1 95 ? 3.041 2.402 -3.031 1 93.38 95 GLN B C 1
ATOM 1786 O O . GLN B 1 95 ? 3.848 2.355 -2.1 1 93.38 95 GLN B O 1
ATOM 1791 N N . GLU B 1 96 ? 2.631 3.445 -3.736 1 91.69 96 GLU B N 1
ATOM 1792 C CA . GLU B 1 96 ? 3 4.738 -3.166 1 91.69 96 GLU B CA 1
ATOM 1793 C C . GLU B 1 96 ? 2.088 5.109 -2 1 91.69 96 GLU B C 1
ATOM 1795 O O . GLU B 1 96 ? 0.863 5.039 -2.119 1 91.69 96 GLU B O 1
ATOM 1800 N N . ILE B 1 97 ? 2.719 5.512 -0.873 1 92.88 97 ILE B N 1
ATOM 1801 C CA . ILE B 1 97 ? 1.928 5.914 0.285 1 92.88 97 ILE B CA 1
ATOM 1802 C C . ILE B 1 97 ? 2.336 7.316 0.73 1 92.88 97 ILE B C 1
ATOM 1804 O O . ILE B 1 97 ? 3.379 7.828 0.312 1 92.88 97 ILE B O 1
ATOM 1808 N N . LEU B 1 98 ? 1.467 7.898 1.52 1 92.12 98 LEU B N 1
ATOM 1809 C CA . LEU B 1 98 ? 1.812 9.148 2.191 1 92.12 98 LEU B CA 1
ATOM 1810 C C . LEU B 1 98 ? 2.441 8.875 3.553 1 92.12 98 LEU B C 1
ATOM 1812 O O . LEU B 1 98 ? 2.006 7.977 4.273 1 92.12 98 LEU B O 1
ATOM 1816 N N . VAL B 1 99 ? 3.416 9.648 3.84 1 92.88 99 VAL B N 1
ATOM 1817 C CA . VAL B 1 99 ? 3.994 9.672 5.18 1 92.88 99 VAL B CA 1
ATOM 1818 C C . VAL B 1 99 ? 4.109 11.109 5.668 1 92.88 99 VAL B C 1
ATOM 1820 O O . VAL B 1 99 ? 4.125 12.047 4.867 1 92.88 99 VAL B O 1
ATOM 1823 N N . LEU B 1 100 ? 4.094 11.234 6.945 1 90.5 100 LEU B N 1
ATOM 1824 C CA . LEU B 1 100 ? 4.305 12.539 7.574 1 90.5 100 LEU B CA 1
ATOM 1825 C C . LEU B 1 100 ? 5.699 12.617 8.195 1 90.5 100 LEU B C 1
ATOM 1827 O O . LEU B 1 100 ? 6.059 11.789 9.039 1 90.5 100 LEU B O 1
ATOM 1831 N N . ARG B 1 101 ? 6.438 13.594 7.77 1 91 101 ARG B N 1
ATOM 1832 C CA . ARG B 1 101 ? 7.777 13.789 8.312 1 91 101 ARG B CA 1
ATOM 1833 C C . ARG B 1 101 ? 7.805 14.961 9.289 1 91 101 ARG B C 1
ATOM 1835 O O . ARG B 1 101 ? 7.215 16.016 9.031 1 91 101 ARG B O 1
ATOM 1842 N N . ARG B 1 102 ? 8.508 14.703 10.305 1 88.69 102 ARG B N 1
ATOM 1843 C CA . ARG B 1 102 ? 8.703 15.742 11.312 1 88.69 102 ARG B CA 1
ATOM 1844 C C . ARG B 1 102 ? 10.055 16.422 11.141 1 88.69 102 ARG B C 1
ATOM 1846 O O . ARG B 1 102 ? 11.078 15.758 10.992 1 88.69 102 ARG B O 1
ATOM 1853 N N . GLU B 1 103 ? 10.031 17.703 11.07 1 86.69 103 GLU B N 1
ATOM 1854 C CA . GLU B 1 103 ? 11.227 18.531 11.031 1 86.69 103 GLU B CA 1
ATOM 1855 C C . GLU B 1 103 ? 11.164 19.641 12.078 1 86.69 103 GLU B C 1
ATOM 1857 O O . GLU B 1 103 ? 10.094 20.203 12.328 1 86.69 103 GLU B O 1
ATOM 1862 N N . MET B 1 104 ? 12.344 19.844 12.656 1 83 104 MET B N 1
ATOM 1863 C CA . MET B 1 104 ? 12.406 20.922 13.641 1 83 104 MET B CA 1
ATOM 1864 C C . MET B 1 104 ? 12.875 22.219 13 1 83 104 MET B C 1
ATOM 1866 O O . MET B 1 104 ? 13.914 22.25 12.344 1 83 104 MET B O 1
ATOM 1870 N N . ILE B 1 105 ? 12.07 23.125 13.031 1 83.62 105 ILE B N 1
ATOM 1871 C CA . ILE B 1 105 ? 12.438 24.5 12.656 1 83.62 105 ILE B CA 1
ATOM 1872 C C . ILE B 1 105 ? 12.578 25.359 13.914 1 83.62 105 ILE B C 1
ATOM 1874 O O . ILE B 1 105 ? 11.586 25.781 14.492 1 83.62 105 ILE B O 1
ATOM 1878 N N . GLY B 1 106 ? 13.867 25.672 14.305 1 82.38 106 GLY B N 1
ATOM 1879 C CA . GLY B 1 106 ? 14.062 26.203 15.641 1 82.38 106 GLY B CA 1
ATOM 1880 C C . GLY B 1 106 ? 13.609 25.266 16.734 1 82.38 106 GLY B C 1
ATOM 1881 O O . GLY B 1 106 ? 14.039 24.109 16.781 1 82.38 106 GLY B O 1
ATOM 1882 N N . CYS B 1 107 ? 12.625 25.734 17.656 1 80.5 107 CYS B N 1
ATOM 1883 C CA . CYS B 1 107 ? 12.133 24.891 18.75 1 80.5 107 CYS B CA 1
ATOM 1884 C C . CYS B 1 107 ? 10.711 24.422 18.469 1 80.5 107 CYS B C 1
ATOM 1886 O O . CYS B 1 107 ? 10.008 23.984 19.391 1 80.5 107 CYS B O 1
ATOM 1888 N N . THR B 1 108 ? 10.305 24.484 17.125 1 82.12 108 THR B N 1
ATOM 1889 C CA . THR B 1 108 ? 8.938 24.125 16.781 1 82.12 108 THR B CA 1
ATOM 1890 C C . THR B 1 108 ? 8.914 22.984 15.766 1 82.12 108 THR B C 1
ATOM 1892 O O . THR B 1 108 ? 9.609 23.031 14.75 1 82.12 108 THR B O 1
ATOM 1895 N N . PRO B 1 109 ? 8.211 21.953 16.125 1 83.25 109 PRO B N 1
ATOM 1896 C CA . PRO B 1 109 ? 8.086 20.875 15.141 1 83.25 109 PRO B CA 1
ATOM 1897 C C . PRO B 1 109 ? 7.27 21.281 13.914 1 83.25 109 PRO B C 1
ATOM 1899 O O . PRO B 1 109 ? 6.301 22.031 14.031 1 83.25 109 PRO B O 1
ATOM 1902 N N . SER B 1 110 ? 7.734 20.938 12.781 1 84.44 110 SER B N 1
ATOM 1903 C CA . SER B 1 110 ? 7.043 21.094 11.508 1 84.44 110 SER B CA 1
ATOM 1904 C C . SER B 1 110 ? 6.848 19.766 10.805 1 84.44 110 SER B C 1
ATOM 1906 O O . SER B 1 110 ? 7.668 18.844 10.953 1 84.44 110 SER B O 1
ATOM 1908 N N . PHE B 1 111 ? 5.734 19.719 10.125 1 84.94 111 PHE B N 1
ATOM 1909 C CA . PHE B 1 111 ? 5.41 18.453 9.477 1 84.94 111 PHE B CA 1
ATOM 1910 C C . PHE B 1 111 ? 5.266 18.641 7.973 1 84.94 111 PHE B C 1
ATOM 1912 O O . PHE B 1 111 ? 4.738 19.656 7.512 1 84.94 111 PHE B O 1
ATOM 1919 N N . ARG B 1 112 ? 5.734 17.656 7.27 1 87.38 112 ARG B N 1
ATOM 1920 C CA . ARG B 1 112 ? 5.648 17.641 5.812 1 87.38 112 ARG B CA 1
ATOM 1921 C C . ARG B 1 112 ? 5.102 16.312 5.297 1 87.38 112 ARG B C 1
ATOM 1923 O O . ARG B 1 112 ? 5.477 15.258 5.793 1 87.38 112 ARG B O 1
ATOM 1930 N N . LEU B 1 113 ? 4.188 16.453 4.34 1 89.62 113 LEU B N 1
ATOM 1931 C CA . LEU B 1 113 ? 3.672 15.266 3.674 1 89.62 113 LEU B CA 1
ATOM 1932 C C . LEU B 1 113 ? 4.617 14.805 2.57 1 89.62 113 LEU B C 1
ATOM 1934 O O . LEU B 1 113 ? 5.066 15.609 1.754 1 89.62 113 LEU B O 1
ATOM 1938 N N . GLU B 1 114 ? 4.902 13.477 2.623 1 90.56 114 GLU B N 1
ATOM 1939 C CA . GLU B 1 114 ? 5.801 12.898 1.627 1 90.56 114 GLU B CA 1
ATOM 1940 C C . GLU B 1 114 ? 5.23 11.602 1.056 1 90.56 114 GLU B C 1
ATOM 1942 O O . GLU B 1 114 ? 4.512 10.875 1.745 1 90.56 114 GLU B O 1
ATOM 1947 N N . LYS B 1 115 ? 5.633 11.469 -0.228 1 89.75 115 LYS B N 1
ATOM 1948 C CA . LYS B 1 115 ? 5.301 10.195 -0.864 1 89.75 115 LYS B CA 1
ATOM 1949 C C . LYS B 1 115 ? 6.441 9.195 -0.718 1 89.75 115 LYS B C 1
ATOM 1951 O O . LYS B 1 115 ? 7.613 9.57 -0.813 1 89.75 115 LYS B O 1
ATOM 1956 N N . LYS B 1 116 ? 6.098 7.996 -0.44 1 91.81 116 LYS B N 1
ATOM 1957 C CA . LYS B 1 116 ? 7.074 6.918 -0.324 1 91.81 116 LYS B CA 1
ATOM 1958 C C . LYS B 1 116 ? 6.578 5.648 -1.015 1 91.81 116 LYS B C 1
ATOM 1960 O O . LYS B 1 116 ? 5.438 5.227 -0.801 1 91.81 116 LYS B O 1
ATOM 1965 N N . MET B 1 117 ? 7.492 5.09 -1.84 1 92 117 MET B N 1
ATOM 1966 C CA . MET B 1 117 ? 7.18 3.803 -2.451 1 92 117 MET B CA 1
ATOM 1967 C C . MET B 1 117 ? 7.512 2.656 -1.501 1 92 117 MET B C 1
ATOM 1969 O O . MET B 1 117 ? 8.586 2.629 -0.905 1 92 117 MET B O 1
ATOM 1973 N N . ILE B 1 118 ? 6.527 1.767 -1.333 1 94.38 118 ILE B N 1
ATOM 1974 C CA . ILE B 1 118 ? 6.801 0.612 -0.486 1 94.38 118 ILE B CA 1
ATOM 1975 C C . ILE B 1 118 ? 6.375 -0.667 -1.202 1 94.38 118 ILE B C 1
ATOM 1977 O O . ILE B 1 118 ? 5.422 -0.658 -1.987 1 94.38 118 ILE B O 1
ATOM 1981 N N . THR B 1 119 ? 7.094 -1.766 -0.935 1 97.06 119 THR B N 1
ATOM 1982 C CA . THR B 1 119 ? 6.668 -3.092 -1.366 1 97.06 119 THR B CA 1
ATOM 1983 C C . THR B 1 119 ? 5.688 -3.697 -0.366 1 97.06 119 THR B C 1
ATOM 1985 O O . THR B 1 119 ? 5.969 -3.754 0.832 1 97.06 119 THR B O 1
ATOM 1988 N N . VAL B 1 120 ? 4.559 -4.133 -0.863 1 96.62 120 VAL B N 1
ATOM 1989 C CA . VAL B 1 120 ? 3.484 -4.59 0.014 1 96.62 120 VAL B CA 1
ATOM 1990 C C . VAL B 1 120 ? 3.455 -6.117 0.043 1 96.62 120 VAL B C 1
ATOM 1992 O O . VAL B 1 120 ? 3.076 -6.719 1.052 1 96.62 120 VAL B O 1
ATOM 1995 N N . GLY B 1 121 ? 3.82 -6.73 -1.005 1 98.12 121 GLY B N 1
ATOM 1996 C CA . GLY B 1 121 ? 3.852 -8.172 -1.212 1 98.12 121 GLY B CA 1
ATOM 1997 C C . GLY B 1 121 ? 4.457 -8.57 -2.543 1 98.12 121 GLY B C 1
ATOM 1998 O O . GLY B 1 121 ? 5.078 -7.742 -3.221 1 98.12 121 GLY B O 1
ATOM 1999 N N . CYS B 1 122 ? 4.277 -9.844 -2.809 1 98.62 122 CYS B N 1
ATOM 2000 C CA . CYS B 1 122 ? 4.84 -10.359 -4.051 1 98.62 122 CYS B CA 1
ATOM 2001 C C . CYS B 1 122 ? 3.803 -11.164 -4.824 1 98.62 122 CYS B C 1
ATOM 2003 O O . CYS B 1 122 ? 2.852 -11.68 -4.242 1 98.62 122 CYS B O 1
ATOM 2005 N N . THR B 1 123 ? 3.973 -11.219 -6.086 1 98.5 123 THR B N 1
ATOM 2006 C CA . THR B 1 123 ? 3.104 -11.992 -6.969 1 98.5 123 THR B CA 1
ATOM 2007 C C . THR B 1 123 ? 3.926 -12.727 -8.023 1 98.5 123 THR B C 1
ATOM 2009 O O . THR B 1 123 ? 5.062 -12.352 -8.305 1 98.5 123 THR B O 1
ATOM 2012 N N . CYS B 1 124 ? 3.367 -13.797 -8.523 1 98.44 124 CYS B N 1
ATOM 2013 C CA . CYS B 1 124 ? 4.023 -14.555 -9.586 1 98.44 124 CYS B CA 1
ATOM 2014 C C . CYS B 1 124 ? 3.568 -14.07 -10.961 1 98.44 124 CYS B C 1
ATOM 2016 O O . CYS B 1 124 ? 2.371 -13.922 -11.203 1 98.44 124 CYS B O 1
ATOM 2018 N N . VAL B 1 125 ? 4.559 -13.891 -11.859 1 97.88 125 VAL B N 1
ATOM 2019 C CA . VAL B 1 125 ? 4.215 -13.398 -13.195 1 97.88 125 VAL B CA 1
ATOM 2020 C C . VAL B 1 125 ? 4.871 -14.273 -14.258 1 97.88 125 VAL B C 1
ATOM 2022 O O . VAL B 1 125 ? 5.941 -14.844 -14.023 1 97.88 125 VAL B O 1
ATOM 2025 N N . ARG B 1 126 ? 4.176 -14.352 -15.367 1 95.94 126 ARG B N 1
ATOM 2026 C CA . ARG B 1 126 ? 4.781 -14.969 -16.547 1 95.94 126 ARG B CA 1
ATOM 2027 C C . ARG B 1 126 ? 5.824 -14.047 -17.172 1 95.94 126 ARG B C 1
ATOM 2029 O O . ARG B 1 126 ? 5.688 -12.828 -17.109 1 95.94 126 ARG B O 1
ATOM 2036 N N . PRO B 1 127 ? 6.871 -14.664 -17.781 1 91.5 127 PRO B N 1
ATOM 2037 C CA . PRO B 1 127 ? 7.887 -13.828 -18.422 1 91.5 127 PRO B CA 1
ATOM 2038 C C . PRO B 1 127 ? 7.328 -13.023 -19.609 1 91.5 127 PRO B C 1
ATOM 2040 O O . PRO B 1 127 ? 6.32 -13.414 -20.203 1 91.5 127 PRO B O 1
ATOM 2043 N N . ILE B 1 128 ? 7.93 -11.805 -19.844 1 83.12 128 ILE B N 1
ATOM 2044 C CA . ILE B 1 128 ? 7.527 -10.961 -20.969 1 83.12 128 ILE B CA 1
ATOM 2045 C C . ILE B 1 128 ? 7.844 -11.664 -22.281 1 83.12 128 ILE B C 1
ATOM 2047 O O . ILE B 1 128 ? 8.969 -12.117 -22.5 1 83.12 128 ILE B O 1
ATOM 2051 N N . VAL B 1 129 ? 6.816 -12.18 -23.016 1 67.69 129 VAL B N 1
ATOM 2052 C CA . VAL B 1 129 ? 7.066 -12.82 -24.297 1 67.69 129 VAL B CA 1
ATOM 2053 C C . VAL B 1 129 ? 7.555 -11.781 -25.312 1 67.69 129 VAL B C 1
ATOM 2055 O O . VAL B 1 129 ? 6.914 -10.742 -25.5 1 67.69 129 VAL B O 1
ATOM 2058 N N . HIS B 1 130 ? 8.805 -11.445 -25.359 1 56.28 130 HIS B N 1
ATOM 2059 C CA . HIS B 1 130 ? 9.328 -10.625 -26.453 1 56.28 130 HIS B CA 1
ATOM 2060 C C . HIS B 1 130 ? 9.117 -11.312 -27.797 1 56.28 130 HIS B C 1
ATOM 2062 O O . HIS B 1 130 ? 9.477 -12.477 -27.969 1 56.28 130 HIS B O 1
ATOM 2068 N N . ASN B 1 131 ? 7.91 -11.109 -28.234 1 46.06 131 ASN B N 1
ATOM 2069 C CA . ASN B 1 131 ? 7.836 -11.602 -29.594 1 46.06 131 ASN B CA 1
ATOM 2070 C C . ASN B 1 131 ? 9.125 -11.32 -30.359 1 46.06 131 ASN B C 1
ATOM 2072 O O . ASN B 1 131 ? 9.516 -10.164 -30.531 1 46.06 131 ASN B O 1
ATOM 2076 N N . LEU B 1 132 ? 10.117 -12.094 -30.266 1 35.31 132 LEU B N 1
ATOM 2077 C CA . LEU B 1 132 ? 11.164 -12.062 -31.281 1 35.31 132 LEU B CA 1
ATOM 2078 C C . LEU B 1 132 ? 10.555 -12.156 -32.688 1 35.31 132 LEU B C 1
ATOM 2080 O O . LEU B 1 132 ? 9.773 -13.062 -32.969 1 35.31 132 LEU B O 1
ATOM 2084 N N . ILE B 1 133 ? 10.141 -10.984 -33.219 1 34.28 133 ILE B N 1
ATOM 2085 C CA . ILE B 1 133 ? 10 -11.023 -34.656 1 34.28 133 ILE B CA 1
ATOM 2086 C C . ILE B 1 133 ? 11.094 -11.906 -35.281 1 34.28 133 ILE B C 1
ATOM 2088 O O . ILE B 1 133 ? 12.281 -11.625 -35.125 1 34.28 133 ILE B O 1
ATOM 2092 N N . GLU B 1 134 ? 10.789 -13.109 -35.438 1 30.23 134 GLU B N 1
ATOM 2093 C CA . GLU B 1 134 ? 11.453 -13.656 -36.625 1 30.23 134 GLU B CA 1
ATOM 2094 C C . GLU B 1 134 ? 11.133 -12.844 -37.875 1 30.23 134 GLU B C 1
ATOM 2096 O O . GLU B 1 134 ? 10.016 -12.352 -38.031 1 30.23 134 GLU B O 1
#

Sequence (268 aa):
MLIASAHAHVPHRDCKLPLDADFPPVVKASMGSSGQIRSLRIEMSNRSLSPWDYINDEDNNRYPSIIYEAKCRHAGCLDSQGNMDPRVNSIPISQEILVLRREMIGCTPSFRLEKKMITVGCTCVRPIVHNLIEMLIASAHAHVPHRDCKLPLDADFPPVVKASMGSSGQIRSLRIEMSNRSLSPWDYINDEDNNRYPSIIYEAKCRHAGCLDSQGNMDPRVNSIPISQEILVLRREMIGCTPSFRLEKKMITVGCTCVRPIVHNLIE

Organism: Xenopus laevis (NCBI:txid8355)

Nearest PDB structures (foldseek):
  5nan-assembly2_E  TM=7.593E-01  e=1.758E-11  Homo sapiens
  3jvf-assembly1_B  TM=8.056E-01  e=1.123E-10  Homo sapiens
  6hgo-assembly1_A  TM=7.604E-01  e=3.524E-11  Homo sapiens
  8b7w-assembly1_C-2  TM=7.687E-01  e=7.932E-11  Homo sapiens
  4qhu-assembly1_C  TM=7.221E-01  e=3.957E-11  Homo sapiens

Secondary structure (DSSP, 8-state):
------------------TT----PEE--S---HHHHHHHHHHHHHHBSS-EEEEEEE-TTEESSEEEEEEES-SEEE-TTS-EEEEEEEEEEEEEEEEEEEEEETTEEEEEEEEEEEEEEEEEE---------/------------------TT---PPEE--S---HHHHHHHHHHHHHHBSS-EEEEEEE-TTEESSEEEEEEES-SEEE-TTS-EEEEEEEEEEEEEEEEEEEEEETTEEEEEEEEEEEEEEEEEE---------